Protein 1YM5 (pdb70)

Secondary structure (DSSP, 8-state):
-EEEEEEEEEET-SSTTSSEEEEEEE-TTS-GGGS-HHHHHHHHHHHTSS-EEEEE--SSTT-SEEEEEE-SS-EES--HHHHHHHHHHHHHHTT-S--SEEEEEETTEEEEEEEETTEEEEE-S--EEEE--HHHHHHHHHHHTS--SS--EEEESSSEEEEEE-S-HHHHHH----HHHHHHHHHHHT--EEEEEEE-TT-SSTTEEEEEEEEGGGTEEEESS-HHHHHHHHHHHHHHH--SS-EEEEEEE-GGGT--EEEEEEEEE-TTS-EEEEEEE-EEEEEEEEEEE-

B-factor: mean 37.16, std 8.77, range [18.8, 72.05]

Nearest PDB structures (foldseek):
  1ym5-assembly1_A-2  TM=1.003E+00  e=2.236E-64  Saccharomyces cerevisiae
  1qy9-assembly2_C  TM=8.725E-01  e=8.948E-26  Escherichia coli
  5iwe-assembly1_A-2  TM=8.781E-01  e=7.981E-26  Pseudomonas fluorescens
  9f96-assembly1_A  TM=8.341E-01  e=5.052E-26  Pseudomonas fluorescens
  1qya-assembly1_A  TM=8.584E-01  e=1.107E-24  Escherichia coli

CATH classification: 3.10.310.10 (+1 more: 3.10.310.10)

Foldseek 3Di:
DDKFWKFWKFWQDPDPPQHATEIETECAPPDPVPADPVQVLCVQLVVQGQKYKYWYDDPDPQAPTEIWIYHNHGTDQDDDRNVLRNVVVSCVVVVNPDDQWGWYQTSVGIWIWGADPQKIKTFQPAWDWAADDVVLQVLVCVQFVHHFPDGWTWIPRPFTETETEDAAQVCQVPTDGNLVSQLVSCVVVVGQGYKYKGHPVPDPDPQEIEIWTAGPVVPCRTDFHDQSSVSNVVSVCCVVVVDQAWDWHWYWGRVVVPHTGTKIWIFHQDPVSDTIIMIIRGMGTDDIDIDDGD

Solvent-accessible surface area: 14035 Å² total; per-residue (Å²): 141,101,74,10,45,22,20,39,0,5,0,1,10,117,144,64,147,66,1,13,33,0,0,0,0,18,4,25,168,41,61,38,138,136,13,48,83,130,38,0,38,54,16,0,85,195,29,114,32,53,20,0,0,0,0,0,111,40,81,52,198,134,35,59,0,43,3,32,2,0,22,32,181,51,39,51,70,28,20,17,14,1,0,0,0,0,0,50,0,17,15,64,27,61,190,48,135,118,27,95,72,12,43,0,23,14,142,82,31,59,10,86,1,72,21,98,162,24,46,1,20,4,106,10,78,100,16,75,58,78,86,26,54,84,128,56,25,50,64,0,23,151,2,4,60,54,161,16,59,84,85,2,0,13,0,42,15,65,43,55,9,0,0,0,1,0,103,39,16,122,38,0,71,82,5,109,10,77,59,76,61,0,26,124,15,0,142,142,33,120,13,25,0,0,0,0,0,0,23,85,143,182,35,101,112,164,54,8,16,16,0,8,0,0,2,4,44,68,123,53,120,20,30,22,2,4,8,36,0,0,8,0,0,0,37,0,0,18,58,36,93,130,45,168,164,71,16,65,0,23,0,17,2,1,32,92,77,177,77,91,0,88,0,41,0,17,0,83,45,48,106,114,136,55,48,9,15,61,2,6,2,40,6,29,30,46,87,99,33,124,25,134,16,142

Radius of gyration: 19.05 Å; Cα contacts (8 Å, |Δi|>4): 740; chains: 1; bounding box: 39×54×48 Å

Organism: Saccharomyces cerevisiae (strain ATCC 204508 / S288c) (NCBI:txid559292)

GO terms:
  GO:0000785 chromatin (C, IDA)
  GO:0030968 endoplasmic reticulum unfolded protein response (P, IMP)

Sequence (294 aa):
TLMVPFKQVDVFTEKPFMGNPVAVINFLEIDENEVSQEELQAIANWTNLSETTFLFKPSDKKYDYKLRIF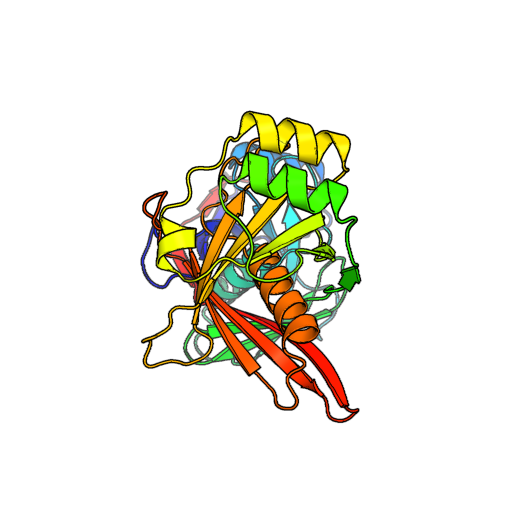TPRSELPFAGHPTIGSCKAFLEFTKNTTATSLVQECKIGAVPITINEGLISFKAPMADYESISSEMIADYEKAIGLKFIKPPALLHTGPEWIVALVEDAETCFNANPNFAMLAHQTKQNDHVGIILAGPKKEAAIKNSYEMRAFAPVINVYEDPVCGSGSVALARYLQEVYKFEKTTDITISEGGRLKRNGLMLASIKKEADNSTSYYIAGHATTVIDGKIKVH

InterPro domains:
  IPR003719 Phenazine biosynthesis PhzF-like [PF02567] (10-290)
  IPR003719 Phenazine biosynthesis PhzF-like [PIRSF016184] (3-293)
  IPR003719 Phenazine biosynthesis PhzF-like [PTHR13774] (7-294)
  IPR003719 Phenazine biosynthesis PhzF-like [TIGR00654] (4-294)

Structure (mmCIF, N/CA/C/O backbone):
data_1YM5
#
_entry.id   1YM5
#
_cell.length_a   81.188
_cell.length_b   81.188
_cell.length_c   98.146
_cell.angle_alpha   90.00
_cell.angle_beta   90.00
_cell.angle_gamma   90.00
#
_symmetry.space_group_name_H-M   'P 43 21 2'
#
loop_
_entity.id
_entity.type
_entity.pdbx_description
1 polymer 'Hypothetical 32.6 kDa protein in DAP2-SLT2 intergenic region'
2 water water
#
loop_
_atom_site.group_PDB
_atom_site.id
_atom_site.type_symbol
_atom_site.label_atom_id
_atom_site.label_alt_id
_atom_site.label_comp_id
_atom_site.label_asym_id
_atom_site.label_entity_id
_atom_site.label_seq_id
_atom_site.pdbx_PDB_ins_code
_atom_site.Cartn_x
_atom_site.Cartn_y
_atom_site.Cartn_z
_atom_site.occupancy
_atom_site.B_iso_or_equiv
_atom_site.auth_seq_id
_atom_site.auth_comp_id
_atom_site.auth_asym_id
_atom_site.auth_atom_id
_atom_site.pdbx_PDB_model_num
ATOM 1 N N . THR A 1 2 ? 14.281 -5.905 -5.485 1.00 50.19 2 THR A N 1
ATOM 2 C CA . THR A 1 2 ? 14.713 -4.714 -4.698 1.00 49.17 2 THR A CA 1
ATOM 3 C C . THR A 1 2 ? 14.333 -4.909 -3.227 1.00 48.01 2 THR A C 1
ATOM 4 O O . THR A 1 2 ? 13.132 -5.127 -2.937 1.00 48.58 2 THR A O 1
ATOM 8 N N . LEU A 1 3 ? 15.309 -4.858 -2.303 1.00 45.40 3 LEU A N 1
ATOM 9 C CA . LEU A 1 3 ? 14.925 -4.651 -0.887 1.00 43.70 3 LEU A CA 1
ATOM 10 C C . LEU A 1 3 ? 14.455 -3.197 -0.624 1.00 40.88 3 LEU A C 1
ATOM 11 O O . LEU A 1 3 ? 15.164 -2.239 -0.858 1.00 39.44 3 LEU A O 1
ATOM 16 N N . MET A 1 4 ? 13.241 -3.061 -0.133 1.00 37.93 4 MET A N 1
ATOM 17 C CA . MET A 1 4 ? 12.750 -1.798 0.286 1.00 37.16 4 MET A CA 1
ATOM 18 C C . MET A 1 4 ? 12.301 -1.857 1.721 1.00 35.27 4 MET A C 1
ATOM 19 O O . MET A 1 4 ? 11.628 -2.807 2.105 1.00 34.87 4 MET A O 1
ATOM 24 N N . VAL A 1 5 ? 12.655 -0.823 2.486 1.00 31.91 5 VAL A N 1
ATOM 25 C CA . VAL A 1 5 ? 12.244 -0.710 3.887 1.00 30.22 5 VAL A CA 1
ATOM 26 C C . VAL A 1 5 ? 11.400 0.580 4.080 1.00 27.85 5 VAL A C 1
ATOM 27 O O . VAL A 1 5 ? 11.478 1.519 3.280 1.00 26.55 5 VAL A O 1
ATOM 31 N N . PRO A 1 6 ? 10.584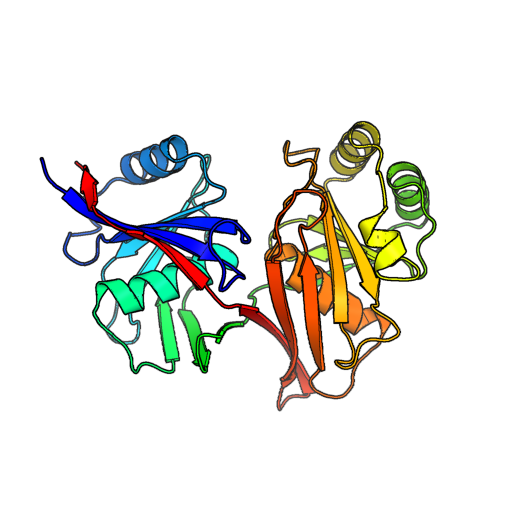 0.619 5.129 1.00 26.98 6 PRO A N 1
ATOM 32 C CA . PRO A 1 6 ? 9.770 1.823 5.260 1.00 26.48 6 PRO A CA 1
ATOM 33 C C . PRO A 1 6 ? 10.609 3.095 5.440 1.00 26.44 6 PRO A C 1
ATOM 34 O O . PRO A 1 6 ? 11.683 3.094 6.073 1.00 24.68 6 PRO A O 1
ATOM 38 N N . PHE A 1 7 ? 10.052 4.176 4.920 1.00 25.91 7 PHE A N 1
ATOM 39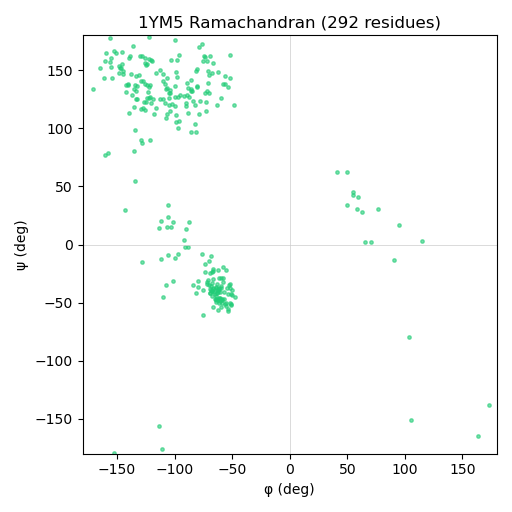 C CA . PHE A 1 7 ? 10.679 5.460 4.908 1.00 25.58 7 PHE A CA 1
ATOM 40 C C . PHE A 1 7 ? 9.639 6.565 5.162 1.00 23.89 7 PHE A C 1
ATOM 41 O O . PHE A 1 7 ? 8.524 6.547 4.652 1.00 24.16 7 PHE A O 1
ATOM 49 N N . LYS A 1 8 ? 10.013 7.515 5.994 1.00 24.17 8 LYS A N 1
ATOM 50 C CA . LYS A 1 8 ? 9.209 8.719 6.220 1.00 24.28 8 LYS A CA 1
ATOM 51 C C . LYS A 1 8 ? 10.092 9.935 6.192 1.00 24.79 8 LYS A C 1
ATOM 52 O O . LYS A 1 8 ? 11.178 9.899 6.752 1.00 23.50 8 LYS A O 1
ATOM 58 N N . GLN A 1 9 ? 9.614 10.997 5.531 1.00 23.95 9 GLN A N 1
ATOM 59 C CA . GLN A 1 9 ? 10.264 12.298 5.627 1.00 23.87 9 GLN A CA 1
ATOM 60 C C . GLN A 1 9 ? 9.358 13.195 6.472 1.00 22.91 9 GLN A C 1
ATOM 61 O O . GLN A 1 9 ? 8.250 13.530 6.067 1.00 22.74 9 GLN A O 1
ATOM 67 N N . VAL A 1 10 ? 9.821 13.475 7.691 1.00 23.17 10 VAL A N 1
ATOM 68 C CA . VAL A 1 10 ? 9.072 14.103 8.743 1.00 23.36 10 VAL A CA 1
ATOM 69 C C . VAL A 1 10 ? 9.500 15.546 8.871 1.00 24.79 10 VAL A C 1
ATOM 70 O O . VAL A 1 10 ? 10.708 15.842 8.944 1.00 25.32 10 VAL A O 1
ATOM 74 N N . ASP A 1 11 ? 8.503 16.439 8.890 1.00 24.71 11 ASP A N 1
ATOM 75 C CA . ASP A 1 11 ? 8.738 17.861 9.028 1.00 25.53 11 ASP A CA 1
ATOM 76 C C . ASP A 1 11 ? 8.721 18.198 10.516 1.00 25.80 11 ASP A C 1
ATOM 77 O O . ASP A 1 11 ? 7.710 17.959 11.212 1.00 25.19 11 ASP A O 1
ATOM 82 N N . VAL A 1 12 ? 9.831 18.718 11.039 1.00 24.78 12 VAL A N 1
ATOM 83 C CA . VAL A 1 12 ? 9.919 18.931 12.486 1.00 25.27 12 VAL A CA 1
ATOM 84 C C . VAL A 1 12 ? 9.612 20.379 12.855 1.00 25.62 12 VAL A C 1
ATOM 85 O O . VAL A 1 12 ? 10.001 21.287 12.111 1.00 26.45 12 VAL A O 1
ATOM 89 N N . PHE A 1 13 ? 8.944 20.569 14.006 1.00 26.02 13 PHE A N 1
ATOM 90 C CA . PHE A 1 13 ? 8.581 21.896 14.597 1.00 26.14 13 PHE A CA 1
ATOM 91 C C . PHE A 1 13 ? 7.393 22.536 13.869 1.00 27.18 13 PHE A C 1
ATOM 92 O O . PHE A 1 13 ? 7.260 23.745 13.761 1.00 26.84 13 PHE A O 1
ATOM 100 N N . THR A 1 14 ? 6.530 21.674 13.361 1.00 27.32 14 THR A N 1
ATOM 101 C CA . THR A 1 14 ? 5.338 22.069 12.636 1.00 28.24 14 THR A CA 1
ATOM 102 C C . THR A 1 14 ? 4.245 20.984 12.692 1.00 28.59 14 THR A C 1
ATOM 103 O O . THR A 1 14 ? 4.546 19.812 12.813 1.00 28.05 14 THR A O 1
ATOM 107 N N . GLU A 1 15 ? 2.997 21.410 12.580 1.00 29.49 15 GLU A N 1
ATOM 108 C CA . GLU A 1 15 ? 1.883 20.502 12.351 1.00 31.28 15 GLU A CA 1
ATOM 109 C C . GLU A 1 15 ? 1.434 20.628 10.930 1.00 31.36 15 GLU A C 1
ATOM 110 O O . GLU A 1 15 ? 0.643 19.837 10.492 1.00 33.22 15 GLU A O 1
ATOM 116 N N . LYS A 1 16 ? 1.963 21.620 10.218 1.00 32.50 16 LYS A N 1
ATOM 117 C CA . LYS A 1 16 ? 1.642 21.926 8.822 1.00 33.76 16 LYS A CA 1
ATOM 118 C C . LYS A 1 16 ? 2.788 21.575 7.884 1.00 32.46 16 LYS A C 1
ATOM 119 O O . LYS A 1 16 ? 3.897 22.080 8.040 1.00 33.30 16 LYS A O 1
ATOM 125 N N . PRO A 1 17 ? 2.527 20.711 6.902 1.00 31.51 17 PRO A N 1
ATOM 126 C CA . PRO A 1 17 ? 3.554 20.294 5.948 1.00 30.73 17 PRO A CA 1
ATOM 127 C C . PRO A 1 17 ? 4.333 21.407 5.226 1.00 29.96 17 PRO A C 1
ATOM 128 O O . PRO A 1 17 ? 3.761 22.441 4.867 1.00 29.68 17 PRO A O 1
ATOM 132 N N . PHE A 1 18 ? 5.627 21.172 5.000 1.00 27.79 18 PHE A N 1
ATOM 133 C CA . PHE A 1 18 ? 6.495 22.119 4.314 1.00 28.20 18 PHE A CA 1
ATOM 134 C C . PHE A 1 18 ? 6.822 23.402 5.130 1.00 27.81 18 PHE A C 1
ATOM 135 O O . PHE A 1 18 ? 7.575 24.256 4.666 1.00 26.74 18 PHE A O 1
ATOM 143 N N . MET A 1 19 ? 6.333 23.501 6.365 1.00 27.72 19 MET A N 1
ATOM 144 C CA . MET A 1 19 ? 6.626 24.680 7.203 1.00 29.31 19 MET A CA 1
ATOM 145 C C . MET A 1 19 ? 7.786 24.490 8.202 1.00 28.58 19 MET A C 1
ATOM 146 O O . MET A 1 19 ? 8.240 25.443 8.883 1.00 30.02 19 MET A O 1
ATOM 151 N N . GLY A 1 20 ? 8.265 23.274 8.317 1.00 28.43 20 GLY A N 1
ATOM 152 C CA . GLY A 1 20 ? 9.259 22.952 9.359 1.00 28.13 20 GLY A CA 1
ATOM 153 C C . GLY A 1 20 ? 10.563 22.607 8.712 1.00 27.36 20 GLY A C 1
ATOM 154 O O . GLY A 1 20 ? 10.835 22.963 7.569 1.00 28.08 20 GLY A O 1
ATOM 155 N N . ASN A 1 21 ? 11.360 21.849 9.427 1.00 28.00 21 ASN A N 1
ATOM 156 C CA . ASN A 1 21 ? 12.655 21.419 8.941 1.00 28.29 21 ASN A CA 1
ATOM 157 C C . ASN A 1 21 ? 12.567 19.897 8.824 1.00 27.18 21 ASN A C 1
ATOM 158 O O . ASN A 1 21 ? 12.351 19.247 9.806 1.00 27.38 21 ASN A O 1
ATOM 163 N N . PRO A 1 22 ? 12.702 19.353 7.610 1.00 27.13 22 PRO A N 1
ATOM 164 C CA . PRO A 1 22 ? 12.685 17.906 7.341 1.00 27.60 22 PRO A CA 1
ATOM 165 C C . PRO A 1 22 ? 13.853 17.076 7.880 1.00 27.58 22 PRO A C 1
ATOM 166 O O . PRO A 1 22 ? 15.004 17.521 7.917 1.00 26.49 22 PRO A O 1
ATOM 170 N N . VAL A 1 23 ? 13.516 15.842 8.231 1.00 27.15 23 VAL A N 1
ATOM 171 C CA . VAL A 1 23 ? 14.463 14.792 8.504 1.00 27.20 23 VAL A CA 1
ATOM 172 C C . VAL A 1 23 ? 13.947 13.547 7.745 1.00 27.31 23 VAL A C 1
ATOM 173 O O . VAL A 1 23 ? 12.739 13.265 7.760 1.00 26.73 23 VAL A O 1
ATOM 177 N N . ALA A 1 24 ? 14.842 12.889 7.006 1.00 25.53 24 ALA A N 1
ATOM 178 C CA . ALA A 1 24 ? 14.522 11.608 6.338 1.00 25.12 24 ALA A CA 1
ATOM 179 C C . ALA A 1 24 ? 14.776 10.552 7.353 1.00 25.02 24 ALA A C 1
ATOM 180 O O . ALA A 1 24 ? 15.871 10.559 7.973 1.00 23.73 24 ALA A O 1
ATOM 182 N N . VAL A 1 25 ? 13.830 9.618 7.530 1.00 24.44 25 VAL A N 1
ATOM 183 C CA . VAL A 1 25 ? 14.006 8.615 8.556 1.00 24.86 25 VAL A CA 1
ATOM 184 C C . VAL A 1 25 ? 13.824 7.221 7.934 1.00 25.41 25 VAL A C 1
ATOM 185 O O . VAL A 1 25 ? 12.750 6.921 7.419 1.00 23.66 25 VAL A O 1
ATOM 189 N N . ILE A 1 26 ? 14.884 6.418 7.965 1.00 25.99 26 ILE A N 1
ATOM 190 C CA . ILE A 1 26 ? 14.874 5.059 7.414 1.00 26.43 26 ILE A CA 1
ATOM 191 C C . ILE A 1 26 ? 14.612 3.978 8.503 1.00 26.90 26 ILE A C 1
ATOM 192 O O . ILE A 1 26 ? 15.245 3.958 9.578 1.00 26.49 26 ILE A O 1
ATOM 197 N N . ASN A 1 27 ? 13.617 3.134 8.240 1.00 27.00 27 ASN A N 1
ATOM 198 C CA . ASN A 1 27 ? 13.254 2.099 9.161 1.00 27.74 27 ASN A CA 1
ATOM 199 C C . ASN A 1 27 ? 14.123 0.836 8.942 1.00 28.24 27 ASN A C 1
ATOM 200 O O . ASN A 1 27 ? 13.787 0.035 8.089 1.00 26.68 27 ASN A O 1
ATOM 205 N N . PHE A 1 28 ? 15.194 0.663 9.722 1.00 28.96 28 PHE A N 1
ATOM 206 C CA . PHE A 1 28 ? 16.030 -0.570 9.701 1.00 30.62 28 PHE A CA 1
ATOM 207 C C . PHE A 1 28 ? 15.786 -1.463 10.937 1.00 32.08 28 PHE A C 1
ATOM 208 O O . PHE A 1 28 ? 16.661 -2.258 11.361 1.00 30.55 28 PHE A O 1
ATOM 216 N N . LEU A 1 29 ? 14.609 -1.311 11.529 1.00 32.61 29 LEU A N 1
ATOM 217 C CA . LEU A 1 29 ? 14.232 -2.056 12.729 1.00 35.15 29 LEU A CA 1
ATOM 218 C C . LEU A 1 29 ? 14.073 -3.543 12.523 1.00 37.38 29 LEU A C 1
ATOM 219 O O . LEU A 1 29 ? 14.084 -4.299 13.495 1.00 37.96 29 LEU A O 1
ATOM 224 N N . GLU A 1 30 ? 13.852 -3.971 11.289 1.00 39.79 30 GLU A N 1
ATOM 225 C CA . GLU A 1 30 ? 13.798 -5.408 11.031 1.00 42.48 30 GLU A CA 1
ATOM 226 C C . GLU A 1 30 ? 15.009 -5.977 10.295 1.00 43.54 30 GLU A C 1
ATOM 227 O O . GLU A 1 30 ? 14.920 -7.093 9.793 1.00 44.59 30 GLU A O 1
ATOM 233 N N . ILE A 1 31 ? 16.110 -5.231 10.222 1.00 44.80 31 ILE A N 1
ATOM 234 C CA . ILE A 1 31 ? 17.364 -5.762 9.683 1.00 46.36 31 ILE A CA 1
ATOM 235 C C . ILE A 1 31 ? 18.543 -5.593 10.690 1.00 47.29 31 ILE A C 1
ATOM 236 O O . ILE A 1 31 ? 18.535 -4.727 11.565 1.00 47.39 31 ILE A O 1
ATOM 241 N N . ASP A 1 32 ? 19.549 -6.455 10.560 1.00 48.95 32 ASP A N 1
ATOM 242 C CA . ASP A 1 32 ? 20.722 -6.480 11.461 1.00 48.78 32 ASP A CA 1
ATOM 243 C C . ASP A 1 32 ? 21.663 -5.291 11.200 1.00 48.97 32 ASP A C 1
ATOM 244 O O . ASP A 1 32 ? 22.282 -5.200 10.138 1.00 49.56 32 ASP A O 1
ATOM 249 N N . GLU A 1 33 ? 21.793 -4.409 12.183 1.00 48.47 33 GLU A N 1
ATOM 250 C CA . GLU A 1 33 ? 22.697 -3.279 12.084 1.00 48.88 33 GLU A CA 1
ATOM 251 C C . GLU A 1 33 ? 24.136 -3.693 11.711 1.00 50.27 33 GLU A C 1
ATOM 252 O O . GLU A 1 33 ? 24.839 -2.951 11.024 1.00 50.99 33 GLU A O 1
ATOM 258 N N . ASN A 1 34 ? 24.572 -4.864 12.194 1.00 51.33 34 ASN A N 1
ATOM 259 C CA . ASN A 1 34 ? 25.864 -5.487 11.831 1.00 51.59 34 ASN A CA 1
ATOM 260 C C . ASN A 1 34 ? 26.090 -5.565 10.341 1.00 51.77 34 ASN A C 1
ATOM 261 O O . ASN A 1 34 ? 27.199 -5.379 9.877 1.00 52.74 34 ASN A O 1
ATOM 266 N N . GLU A 1 35 ? 25.022 -5.867 9.621 1.00 51.63 35 GLU A N 1
ATOM 267 C CA . GLU A 1 35 ? 25.058 -6.110 8.196 1.00 52.03 35 GLU A CA 1
ATOM 268 C C . GLU A 1 35 ? 24.896 -4.821 7.368 1.00 51.55 35 GLU A C 1
ATOM 269 O O . GLU A 1 35 ? 24.537 -4.898 6.190 1.00 52.66 35 GLU A O 1
ATOM 275 N N . VAL A 1 36 ? 25.139 -3.644 7.961 1.00 50.50 36 VAL A N 1
ATOM 276 C CA . VAL A 1 36 ? 24.954 -2.370 7.247 1.00 49.21 36 VAL A CA 1
ATOM 277 C C . VAL A 1 36 ? 26.151 -1.505 7.555 1.00 48.30 36 VAL A C 1
ATOM 278 O O . VAL A 1 36 ? 26.382 -1.145 8.701 1.00 48.27 36 VAL A O 1
ATOM 282 N N . SER A 1 37 ? 26.900 -1.157 6.528 1.00 47.62 37 SER A N 1
ATOM 283 C CA . SER A 1 37 ? 28.150 -0.461 6.700 1.00 47.34 37 SER A CA 1
ATOM 284 C C . SER A 1 37 ? 27.915 1.020 6.920 1.00 46.73 37 SER A C 1
ATOM 285 O O . SER A 1 37 ? 26.936 1.588 6.433 1.00 45.86 37 SER A O 1
ATOM 288 N N . GLN A 1 38 ? 28.831 1.652 7.646 1.00 46.44 38 GLN A N 1
ATOM 289 C CA . GLN A 1 38 ? 28.774 3.090 7.866 1.00 46.51 38 GLN A CA 1
ATOM 290 C C . GLN A 1 38 ? 28.782 3.880 6.568 1.00 45.80 38 GLN A C 1
ATOM 291 O O . GLN A 1 38 ? 28.238 4.987 6.532 1.00 44.50 38 GLN A O 1
ATOM 297 N N . GLU A 1 39 ? 29.407 3.323 5.523 1.00 44.96 39 GLU A N 1
ATOM 298 C CA . GLU A 1 39 ? 29.564 4.031 4.227 1.00 44.79 39 GLU A CA 1
ATOM 299 C C . GLU A 1 39 ? 28.250 4.052 3.460 1.00 43.22 39 GLU A C 1
ATOM 300 O O . GLU A 1 39 ? 27.930 5.021 2.804 1.00 42.61 39 GLU A O 1
ATOM 306 N N . GLU A 1 40 ? 27.541 2.941 3.540 1.00 41.40 40 GLU A N 1
ATOM 307 C CA . GLU A 1 40 ? 26.167 2.780 3.062 1.00 41.28 40 GLU A CA 1
ATOM 308 C C . GLU A 1 40 ? 25.248 3.833 3.704 1.00 39.45 40 GLU A C 1
ATOM 309 O O . GLU A 1 40 ? 24.553 4.591 3.001 1.00 38.03 40 GLU A O 1
ATOM 315 N N . LEU A 1 41 ? 25.280 3.894 5.041 1.00 36.82 41 LEU A N 1
ATOM 316 C CA . LEU A 1 41 ? 24.502 4.870 5.784 1.00 36.57 41 LEU A CA 1
ATOM 317 C C . LEU A 1 41 ? 24.866 6.306 5.373 1.00 35.57 41 LEU A C 1
ATOM 318 O O . LEU A 1 41 ? 23.990 7.113 5.024 1.00 34.40 41 LEU A O 1
ATOM 323 N N . GLN A 1 42 ? 26.172 6.589 5.364 1.00 34.97 42 GLN A N 1
ATOM 324 C CA . GLN A 1 42 ? 26.705 7.874 4.914 1.00 35.04 42 GLN A CA 1
ATOM 325 C C . GLN A 1 42 ? 26.265 8.312 3.511 1.00 33.99 42 GLN A C 1
ATOM 326 O O . GLN A 1 42 ? 25.946 9.464 3.286 1.00 34.35 42 GLN A O 1
ATOM 332 N N . ALA A 1 43 ? 26.264 7.361 2.591 1.00 33.61 43 ALA A N 1
ATOM 333 C CA . ALA A 1 43 ? 25.911 7.574 1.207 1.00 32.93 43 ALA A CA 1
ATOM 334 C C . ALA A 1 43 ? 24.446 7.951 1.087 1.00 32.98 43 ALA A C 1
ATOM 335 O O . ALA A 1 43 ? 24.090 8.797 0.299 1.00 32.44 43 ALA A O 1
ATOM 337 N N . ILE A 1 44 ? 23.582 7.284 1.861 1.00 31.38 44 ILE A N 1
ATOM 338 C CA . ILE A 1 44 ? 22.163 7.601 1.857 1.00 29.93 44 ILE A CA 1
ATOM 339 C C . ILE A 1 44 ? 21.917 9.012 2.353 1.00 29.04 44 ILE A C 1
ATOM 340 O O . ILE A 1 44 ? 21.105 9.744 1.791 1.00 27.96 44 ILE A O 1
ATOM 345 N N . ALA A 1 45 ? 22.636 9.405 3.399 1.00 30.05 45 ALA A N 1
ATOM 346 C CA . ALA A 1 45 ? 22.493 10.737 3.992 1.00 29.90 45 ALA A CA 1
ATOM 347 C C . ALA A 1 45 ? 23.002 11.833 3.051 1.00 30.27 45 ALA A C 1
ATOM 348 O O . ALA A 1 45 ? 22.463 12.938 2.996 1.00 30.30 45 ALA A O 1
ATOM 350 N N . ASN A 1 46 ? 24.066 11.501 2.323 1.00 31.52 46 ASN A N 1
ATOM 351 C CA . ASN A 1 46 ? 24.644 12.412 1.362 1.00 30.67 46 ASN A CA 1
ATOM 352 C C . ASN A 1 46 ? 23.703 12.594 0.198 1.00 30.16 46 ASN A C 1
ATOM 353 O O . ASN A 1 46 ? 23.489 13.712 -0.247 1.00 28.94 46 ASN A O 1
ATOM 358 N N . TRP A 1 47 ? 23.094 11.489 -0.249 1.00 29.50 47 TRP A N 1
ATOM 359 C CA . TRP A 1 47 ? 22.129 11.531 -1.356 1.00 28.85 47 TRP A CA 1
ATOM 360 C C . TRP A 1 47 ? 20.816 12.265 -1.061 1.00 27.69 47 TRP A C 1
ATOM 361 O O . TRP A 1 47 ? 20.246 12.944 -1.932 1.00 25.92 47 TRP A O 1
ATOM 372 N N . THR A 1 48 ? 20.256 12.097 0.135 1.00 28.10 48 THR A N 1
ATOM 373 C CA . THR A 1 48 ? 19.030 12.876 0.461 1.00 28.90 48 THR A CA 1
ATOM 374 C C . THR A 1 48 ? 19.348 14.371 0.555 1.00 28.79 48 THR A C 1
ATOM 375 O O . THR A 1 48 ? 18.470 15.216 0.297 1.00 28.04 48 THR A O 1
ATOM 379 N N . ASN A 1 49 ? 20.597 14.682 0.948 1.00 30.61 49 ASN A N 1
ATOM 380 C CA . ASN A 1 49 ? 21.091 16.064 1.019 1.00 31.30 49 ASN A CA 1
ATOM 381 C C . ASN A 1 49 ? 20.322 16.936 2.026 1.00 31.77 49 ASN A C 1
ATOM 382 O O . ASN A 1 49 ? 20.162 18.151 1.822 1.00 33.58 49 ASN A O 1
ATOM 387 N N . LEU A 1 50 ? 19.766 16.309 3.057 1.00 31.38 50 LEU A N 1
ATOM 388 C CA . LEU A 1 50 ? 19.004 17.027 4.099 1.00 30.83 50 LEU A CA 1
ATOM 389 C C . LEU A 1 50 ? 19.983 17.284 5.250 1.00 30.63 50 LEU A C 1
ATOM 390 O O . LEU A 1 50 ? 21.016 16.606 5.357 1.00 31.91 50 LEU A O 1
ATOM 395 N N . SER A 1 51 ? 19.645 18.208 6.141 1.00 31.98 51 SER A N 1
ATOM 396 C CA . SER A 1 51 ? 20.511 18.502 7.294 1.00 32.29 51 SER A CA 1
ATOM 397 C C . SER A 1 51 ? 20.917 17.245 8.059 1.00 32.14 51 SER A C 1
ATOM 398 O O . SER A 1 51 ? 22.082 17.089 8.396 1.00 31.13 51 SER A O 1
ATOM 401 N N . GLU A 1 52 ? 19.949 16.347 8.273 1.00 31.88 52 GLU A N 1
ATOM 402 C CA . GLU A 1 52 ? 20.217 15.042 8.799 1.00 31.74 52 GLU A CA 1
ATOM 403 C C . GLU A 1 52 ? 19.278 14.007 8.220 1.00 30.24 52 GLU A C 1
ATOM 404 O O . GLU A 1 52 ? 18.161 14.299 7.804 1.00 28.52 52 GLU A O 1
ATOM 410 N N . THR A 1 53 ? 19.767 12.785 8.250 1.00 28.63 53 THR A N 1
ATOM 411 C CA . THR A 1 53 ? 19.069 11.617 7.783 1.00 27.69 53 THR A CA 1
ATOM 412 C C . THR A 1 53 ? 19.337 10.637 8.881 1.00 28.41 53 THR A C 1
ATOM 413 O O . THR A 1 53 ? 20.491 10.538 9.353 1.00 28.80 53 THR A O 1
ATOM 417 N N . THR A 1 54 ? 18.291 9.928 9.326 1.00 27.38 54 THR A N 1
ATOM 418 C CA . THR A 1 54 ? 18.458 9.031 10.459 1.00 26.93 54 THR A CA 1
ATOM 419 C C . THR A 1 54 ? 18.003 7.640 10.137 1.00 26.61 54 THR A C 1
ATOM 420 O O . THR A 1 54 ? 17.231 7.422 9.203 1.00 25.54 54 THR A O 1
ATOM 424 N N . PHE A 1 55 ? 18.497 6.703 10.950 1.00 27.30 55 PHE A N 1
ATOM 425 C CA . PHE A 1 55 ? 18.218 5.297 10.811 1.00 27.97 55 PHE A CA 1
ATOM 426 C C . PHE A 1 55 ? 17.853 4.692 12.130 1.00 28.30 55 PHE A C 1
ATOM 427 O O . PHE A 1 55 ? 18.606 4.790 13.150 1.00 28.73 55 PHE A O 1
ATOM 435 N N . LEU A 1 56 ? 16.691 4.072 12.118 1.00 29.86 56 LEU A N 1
ATOM 436 C CA . LEU A 1 56 ? 16.163 3.314 13.260 1.00 30.30 56 LEU A CA 1
ATOM 437 C C . LEU A 1 56 ? 16.630 1.840 13.260 1.00 30.97 56 LEU A C 1
ATOM 438 O O . LEU A 1 56 ? 16.447 1.090 12.278 1.00 30.36 56 LEU A O 1
ATOM 443 N N . PHE A 1 57 ? 17.209 1.425 14.382 1.00 31.07 57 PHE A N 1
ATOM 444 C CA . PHE A 1 57 ? 17.660 0.056 14.532 1.00 33.30 57 PHE A CA 1
ATOM 445 C C . PHE A 1 57 ? 17.149 -0.531 15.815 1.00 33.99 57 PHE A C 1
ATOM 446 O O . PHE A 1 57 ? 16.747 0.198 16.726 1.00 33.49 57 PHE A O 1
ATOM 454 N N . LYS A 1 58 ? 17.175 -1.856 15.899 1.00 35.61 58 LYS A N 1
ATOM 455 C CA . LYS A 1 58 ? 16.862 -2.510 17.184 1.00 37.18 58 LYS A CA 1
ATOM 456 C C . LYS A 1 58 ? 17.800 -1.989 18.283 1.00 36.98 58 LYS A C 1
ATOM 457 O O . LYS A 1 58 ? 18.981 -1.783 18.048 1.00 36.79 58 LYS A O 1
ATOM 463 N N . PRO A 1 59 ? 17.258 -1.737 19.475 1.00 37.97 59 PRO A N 1
ATOM 464 C CA . PRO A 1 59 ? 18.118 -1.269 20.542 1.00 39.21 59 PRO A CA 1
ATOM 465 C C . PRO A 1 59 ? 19.063 -2.377 21.092 1.00 40.36 59 PRO A C 1
ATOM 466 O O . PRO A 1 59 ? 18.796 -3.568 20.946 1.00 40.20 59 PRO A O 1
ATOM 470 N N . SER A 1 60 ? 20.158 -1.952 21.715 1.00 41.69 60 SER A N 1
ATOM 471 C CA . SER A 1 60 ? 21.134 -2.863 22.302 1.00 42.88 60 SER A CA 1
ATOM 472 C C . SER A 1 60 ? 20.639 -3.597 23.559 1.00 44.18 60 SER A C 1
ATOM 473 O O . SER A 1 60 ? 21.268 -4.575 23.959 1.00 44.42 60 SER A O 1
ATOM 476 N N . ASP A 1 61 ? 19.528 -3.139 24.153 1.00 45.80 61 ASP A N 1
ATOM 477 C CA . ASP A 1 61 ? 19.028 -3.578 25.465 1.00 46.75 61 ASP A CA 1
ATOM 478 C C . ASP A 1 61 ? 17.547 -3.174 25.559 1.00 48.09 61 ASP A C 1
ATOM 479 O O . ASP A 1 61 ? 17.166 -2.108 25.061 1.00 49.11 61 ASP A O 1
ATOM 484 N N . LYS A 1 62 ? 16.731 -4.026 26.191 1.00 49.18 62 LYS A N 1
ATOM 485 C CA . LYS A 1 62 ? 15.252 -3.847 26.377 1.00 49.90 62 LYS A CA 1
ATOM 486 C C . LYS A 1 62 ? 14.789 -2.536 27.047 1.00 49.64 62 LYS A C 1
ATOM 487 O O . LYS A 1 62 ? 13.606 -2.136 26.936 1.00 49.83 62 LYS A O 1
ATOM 493 N N . LYS A 1 63 ? 15.694 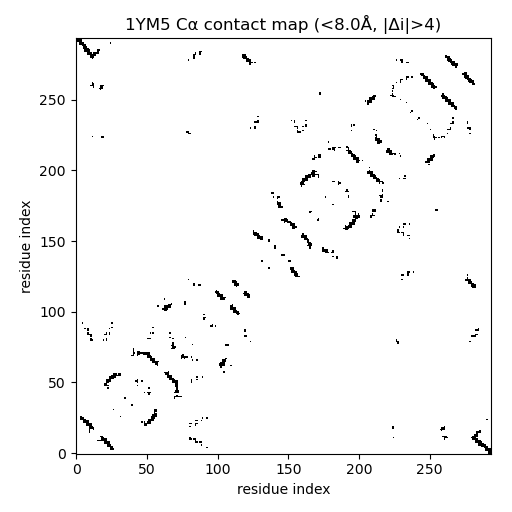-1.919 27.790 1.00 48.42 63 LYS A N 1
ATOM 494 C CA . LYS A 1 63 ? 15.405 -0.645 28.381 1.00 48.66 63 LYS A CA 1
ATOM 495 C C . LYS A 1 63 ? 15.267 0.540 27.384 1.00 47.34 63 LYS A C 1
ATOM 496 O O . LYS A 1 63 ? 14.917 1.648 27.799 1.00 46.31 63 LYS A O 1
ATOM 502 N N . TYR A 1 64 ? 15.625 0.328 26.115 1.00 45.73 64 TYR A N 1
ATOM 503 C CA . TYR A 1 64 ? 15.453 1.361 25.103 1.00 44.88 64 TYR A CA 1
ATOM 504 C C . TYR A 1 64 ? 14.402 0.882 24.149 1.00 41.36 64 TYR A C 1
ATOM 505 O O . TYR A 1 64 ? 14.267 -0.309 23.913 1.00 41.92 64 TYR A O 1
ATOM 514 N N . ASP A 1 65 ? 13.685 1.826 23.574 1.00 37.78 65 ASP A N 1
ATOM 515 C CA . ASP A 1 65 ? 12.677 1.518 22.582 1.00 34.65 65 ASP A CA 1
ATOM 516 C C . ASP A 1 65 ? 13.269 1.366 21.195 1.00 32.75 65 ASP A C 1
ATOM 517 O O . ASP A 1 65 ? 12.848 0.523 20.448 1.00 32.34 65 ASP A O 1
ATOM 522 N N . TYR A 1 66 ? 14.299 2.141 20.879 1.00 31.76 66 TYR A N 1
ATOM 523 C CA . TYR A 1 66 ? 14.960 2.030 19.619 1.00 30.86 66 TYR A CA 1
ATOM 524 C C . TYR A 1 66 ? 16.339 2.665 19.704 1.00 30.77 66 TYR A C 1
ATOM 525 O O . TYR A 1 66 ? 16.579 3.466 20.606 1.00 30.97 66 TYR A O 1
ATOM 534 N N . LYS A 1 67 ? 17.232 2.247 18.800 1.00 30.36 67 LYS A N 1
ATOM 535 C CA . LYS A 1 67 ? 18.520 2.904 18.535 1.00 30.07 67 LYS A CA 1
ATOM 536 C C . LYS A 1 67 ? 18.375 3.768 17.294 1.00 29.37 67 LYS A C 1
ATOM 537 O O . LYS A 1 67 ? 17.777 3.339 16.278 1.00 29.10 67 LYS A O 1
ATOM 543 N N . LEU A 1 68 ? 18.917 4.971 17.382 1.00 28.14 68 LEU A N 1
ATOM 544 C CA . LEU A 1 68 ? 18.912 5.946 16.306 1.00 28.96 68 LEU A CA 1
ATOM 545 C C . LEU A 1 68 ? 20.342 6.245 15.951 1.00 29.74 68 LEU A C 1
ATOM 546 O O . LEU A 1 68 ? 21.125 6.587 16.836 1.00 30.31 68 LEU A O 1
ATOM 551 N N . ARG A 1 69 ? 20.675 6.077 14.669 1.00 29.88 69 ARG A N 1
ATOM 552 C CA . ARG A 1 69 ? 21.877 6.613 14.106 1.00 30.75 69 ARG A CA 1
ATOM 553 C C . ARG A 1 69 ? 21.588 7.839 13.269 1.00 30.20 69 ARG A C 1
ATOM 554 O O . ARG A 1 69 ? 20.655 7.862 12.489 1.00 28.37 69 ARG A O 1
ATOM 562 N N . ILE A 1 70 ? 22.391 8.892 13.494 1.00 31.23 70 ILE A N 1
ATOM 563 C CA . ILE A 1 70 ? 22.120 10.236 12.981 1.00 30.19 70 ILE A CA 1
ATOM 564 C C . ILE A 1 70 ? 23.274 10.716 12.088 1.00 31.87 70 ILE A C 1
ATOM 565 O O . ILE A 1 70 ? 24.471 10.724 12.533 1.00 31.89 70 ILE A O 1
ATOM 570 N N . PHE A 1 71 ? 22.937 11.147 10.864 1.00 30.63 71 PHE A N 1
ATOM 571 C CA . PHE A 1 71 ? 23.918 11.514 9.859 1.00 30.35 71 PHE A CA 1
ATOM 572 C C . PHE A 1 71 ? 23.585 12.826 9.179 1.00 31.39 71 PHE A C 1
ATOM 573 O O . PHE A 1 71 ? 22.411 13.127 8.916 1.00 31.20 71 PHE A O 1
ATOM 581 N N . THR A 1 72 ? 24.636 13.588 8.836 1.00 32.04 72 THR A N 1
ATOM 582 C CA . THR A 1 72 ? 24.513 14.766 7.966 1.00 31.36 72 THR A CA 1
ATOM 583 C C . THR A 1 72 ? 24.954 14.275 6.626 1.00 31.67 72 THR A C 1
ATOM 584 O O . THR A 1 72 ? 25.358 13.148 6.512 1.00 28.79 72 THR A O 1
ATOM 588 N N . PRO A 1 73 ? 24.877 15.122 5.596 1.00 33.81 73 PRO A N 1
ATOM 589 C CA . PRO A 1 73 ? 25.472 14.669 4.344 1.00 36.51 73 PRO A CA 1
ATOM 590 C C . PRO A 1 73 ? 26.979 14.311 4.455 1.00 38.05 73 PRO A C 1
ATOM 591 O O . PRO A 1 73 ? 27.463 13.580 3.601 1.00 38.10 73 PRO A O 1
ATOM 595 N N . ARG A 1 74 ? 27.673 14.802 5.494 1.00 39.75 74 ARG A N 1
ATOM 596 C CA . ARG A 1 74 ? 29.149 14.705 5.616 1.00 41.70 74 ARG A CA 1
ATOM 597 C C . ARG A 1 74 ? 29.666 13.716 6.658 1.00 41.94 74 ARG A C 1
ATOM 598 O O . ARG A 1 74 ? 30.742 13.142 6.475 1.00 42.37 74 ARG A O 1
ATOM 606 N N . SER A 1 75 ? 28.949 13.574 7.777 1.00 41.10 75 SER A N 1
ATOM 607 C CA . SER A 1 75 ? 29.422 12.741 8.877 1.00 40.96 75 SER A CA 1
ATOM 608 C C . SER A 1 75 ? 28.264 12.171 9.712 1.00 39.83 75 SER A C 1
ATOM 609 O O . SER A 1 75 ? 27.110 12.627 9.574 1.00 38.84 75 SER A O 1
ATOM 612 N N . GLU A 1 76 ? 28.579 11.180 10.555 1.00 39.16 76 GLU A N 1
ATOM 613 C CA . GLU A 1 76 ? 27.686 10.790 11.657 1.00 39.44 76 GLU A CA 1
ATOM 614 C C . GLU A 1 76 ? 27.865 11.747 12.839 1.00 39.95 76 GLU A C 1
ATOM 615 O O . GLU A 1 76 ? 28.987 12.095 13.179 1.00 40.78 76 GLU A O 1
ATOM 621 N N . LEU A 1 77 ? 26.755 12.180 13.429 1.00 39.62 77 LEU A N 1
ATOM 622 C CA . LEU A 1 77 ? 26.730 12.951 14.665 1.00 39.31 77 LEU A CA 1
ATOM 623 C C . LEU A 1 77 ? 26.429 12.020 15.823 1.00 39.72 77 LEU A C 1
ATOM 624 O O . LEU A 1 77 ? 25.711 11.015 15.674 1.00 39.15 77 LEU A O 1
ATOM 629 N N . PRO A 1 78 ? 26.967 12.334 17.001 1.00 39.79 78 PRO A N 1
ATOM 630 C CA . PRO A 1 78 ? 26.532 11.526 18.146 1.00 39.22 78 PRO A CA 1
ATOM 631 C C . PRO A 1 78 ? 25.106 11.873 18.600 1.00 38.44 78 PRO A C 1
ATOM 632 O O . PRO A 1 78 ? 24.398 11.036 19.173 1.00 37.47 78 PRO A O 1
ATOM 636 N N . PHE A 1 79 ? 24.663 13.077 18.288 1.00 38.15 79 PHE A N 1
ATOM 637 C CA . PHE A 1 79 ? 23.327 13.489 18.651 1.00 38.79 79 PHE A CA 1
ATOM 638 C C . PHE A 1 79 ? 22.859 14.749 17.903 1.00 38.60 79 PHE A C 1
ATOM 639 O O . PHE A 1 79 ? 23.665 15.580 17.511 1.00 40.32 79 PHE A O 1
ATOM 647 N N . ALA A 1 80 ? 21.551 14.879 17.706 1.00 37.18 80 ALA A N 1
ATOM 648 C CA . ALA A 1 80 ? 20.938 16.181 17.379 1.00 36.49 80 ALA A CA 1
ATOM 649 C C . ALA A 1 80 ? 19.469 16.200 17.777 1.00 35.10 80 ALA A C 1
ATOM 650 O O . ALA A 1 80 ? 18.817 15.164 17.872 1.00 33.19 80 ALA A O 1
ATOM 652 N N . GLY A 1 81 ? 18.963 17.409 17.968 1.00 34.05 81 GLY A N 1
ATOM 653 C CA . GLY A 1 81 ? 17.650 17.627 18.474 1.00 33.49 81 GLY A CA 1
ATOM 654 C C . GLY A 1 81 ? 16.556 17.378 17.459 1.00 33.42 81 GLY A C 1
ATOM 655 O O . GLY A 1 81 ? 15.657 16.531 17.704 1.00 32.29 81 GLY A O 1
ATOM 656 N N . HIS A 1 82 ? 16.555 18.119 16.349 1.00 32.25 82 HIS A N 1
ATOM 657 C CA . HIS A 1 82 ? 15.400 17.993 15.464 1.00 32.73 82 HIS A CA 1
ATOM 658 C C . HIS A 1 82 ? 15.268 16.562 14.878 1.00 32.31 82 HIS A C 1
ATOM 659 O O . HIS A 1 82 ? 14.168 16.070 14.736 1.00 32.45 82 HIS A O 1
ATOM 666 N N . PRO A 1 83 ? 16.390 15.866 14.618 1.00 30.74 83 PRO A N 1
ATOM 667 C CA . PRO A 1 83 ? 16.338 14.484 14.127 1.00 29.80 83 PRO A CA 1
ATOM 668 C C . PRO A 1 83 ? 15.769 13.508 15.165 1.00 28.49 83 PRO A C 1
ATOM 669 O O . PRO A 1 83 ? 15.038 12.584 14.815 1.00 27.86 83 PRO A O 1
ATOM 673 N N . THR A 1 84 ? 16.119 13.720 16.423 1.00 27.68 84 THR A N 1
ATOM 674 C CA . THR A 1 84 ? 15.516 13.032 17.540 1.00 27.16 84 THR A CA 1
ATOM 675 C C . THR A 1 84 ? 13.989 13.191 17.552 1.00 26.54 84 THR A C 1
ATOM 676 O O . THR A 1 84 ? 13.233 12.203 17.587 1.00 25.86 84 THR A O 1
ATOM 680 N N . ILE A 1 85 ? 13.510 14.422 17.439 1.00 25.04 85 ILE A N 1
ATOM 681 C CA . ILE A 1 85 ? 12.063 14.623 17.462 1.00 25.43 85 ILE A CA 1
ATOM 682 C C . ILE A 1 85 ? 11.345 13.945 16.246 1.00 25.75 85 ILE A C 1
ATOM 683 O O . ILE A 1 85 ? 10.362 13.184 16.402 1.00 22.99 85 ILE A O 1
ATOM 688 N N . GLY A 1 86 ? 11.860 14.195 15.042 1.00 25.06 86 GLY A N 1
ATOM 689 C CA . GLY A 1 86 ? 11.257 13.642 13.846 1.00 24.80 86 GLY A CA 1
ATOM 690 C C . GLY A 1 86 ? 11.337 12.154 13.837 1.00 25.00 86 GLY A C 1
ATOM 691 O O . GLY A 1 86 ? 10.387 11.456 13.374 1.00 24.57 86 GLY A O 1
ATOM 692 N N . SER A 1 87 ? 12.446 11.627 14.356 1.00 25.21 87 SER A N 1
ATOM 693 C CA . SER A 1 87 ? 12.644 10.155 14.369 1.00 24.48 87 SER A CA 1
ATOM 694 C C . SER A 1 87 ? 11.720 9.467 15.388 1.00 24.61 87 SER A C 1
ATOM 695 O O . SER A 1 87 ? 11.199 8.361 15.152 1.00 21.91 87 SER A O 1
ATOM 698 N N . CYS A 1 88 ? 11.465 10.160 16.476 1.00 25.07 88 CYS A N 1
ATOM 699 C CA . CYS A 1 88 ? 10.517 9.682 17.428 1.00 25.49 88 CYS A CA 1
ATOM 700 C C . CYS A 1 88 ? 9.114 9.552 16.803 1.00 25.35 88 CYS A C 1
ATOM 701 O O . CYS A 1 88 ? 8.481 8.504 16.927 1.00 24.45 88 CYS A O 1
ATOM 704 N N . LYS A 1 89 ? 8.658 10.624 16.136 1.00 25.12 89 LYS A N 1
ATOM 705 C CA . LYS A 1 89 ? 7.377 10.643 15.449 1.00 24.54 89 LYS A CA 1
ATOM 706 C C . LYS A 1 89 ? 7.302 9.527 14.424 1.00 24.64 89 LYS A C 1
ATOM 707 O O . LYS A 1 89 ? 6.344 8.756 14.356 1.00 23.95 89 LYS A O 1
ATOM 713 N N . ALA A 1 90 ? 8.351 9.403 13.638 1.00 24.87 90 ALA A N 1
ATOM 714 C CA . ALA A 1 90 ? 8.410 8.340 12.645 1.00 24.56 90 ALA A CA 1
ATOM 715 C C . ALA A 1 90 ? 8.343 6.959 13.282 1.00 25.10 90 ALA A C 1
ATOM 716 O O . ALA A 1 90 ? 7.610 6.107 12.780 1.00 24.67 90 ALA A O 1
ATOM 718 N N . PHE A 1 91 ? 9.116 6.715 14.336 1.00 24.88 91 PHE A N 1
ATOM 719 C CA . PHE A 1 91 ? 9.049 5.437 15.083 1.00 25.18 91 PHE A CA 1
ATOM 720 C C . PHE A 1 91 ? 7.633 5.025 15.523 1.00 25.46 91 PHE A C 1
ATOM 721 O O . PHE A 1 91 ? 7.206 3.874 15.311 1.00 25.70 91 PHE A O 1
ATOM 729 N N . LEU A 1 92 ? 6.953 5.940 16.178 1.00 23.99 92 LEU A N 1
ATOM 730 C CA . LEU A 1 92 ? 5.577 5.758 16.596 1.00 25.18 92 LEU A CA 1
ATOM 731 C C . LEU A 1 92 ? 4.737 5.311 15.447 1.00 26.05 92 LEU A C 1
ATOM 732 O O . LEU A 1 92 ? 4.078 4.306 15.557 1.00 26.84 92 LEU A O 1
ATOM 737 N N . GLU A 1 93 ? 4.817 6.024 14.331 1.00 26.65 93 GLU A N 1
ATOM 738 C CA . GLU A 1 93 ? 4.082 5.650 13.147 1.00 26.37 93 GLU A CA 1
ATOM 739 C C . GLU A 1 93 ? 4.516 4.307 12.565 1.00 26.75 93 GLU A C 1
ATOM 740 O O . GLU A 1 93 ? 3.674 3.455 12.260 1.00 25.39 93 GLU A O 1
ATOM 746 N N . PHE A 1 94 ? 5.832 4.101 12.409 1.00 26.54 94 PHE A N 1
ATOM 747 C CA . PHE A 1 94 ? 6.327 2.845 11.894 1.00 26.20 94 PHE A CA 1
ATOM 748 C C . PHE A 1 94 ? 5.803 1.656 12.716 1.00 27.48 94 PHE A C 1
ATOM 749 O O . PHE A 1 94 ? 5.467 0.655 12.137 1.00 26.49 94 PHE A O 1
ATOM 757 N N . THR A 1 95 ? 5.679 1.797 14.040 1.00 27.68 95 THR A N 1
ATOM 758 C CA . THR A 1 95 ? 5.298 0.676 14.921 1.00 28.49 95 THR A CA 1
ATOM 759 C C . THR A 1 95 ? 3.831 0.750 15.369 1.00 29.15 95 THR A C 1
ATOM 760 O O . THR A 1 95 ? 3.423 0.070 16.321 1.00 27.28 95 THR A O 1
ATOM 764 N N . LYS A 1 96 ? 3.051 1.591 14.671 1.00 29.73 96 LYS A N 1
ATOM 765 C CA . LYS A 1 96 ? 1.609 1.707 14.861 1.00 30.59 96 LYS A CA 1
ATOM 766 C C . LYS A 1 96 ? 1.255 2.010 16.320 1.00 29.27 96 LYS A C 1
ATOM 767 O O . LYS A 1 96 ? 0.305 1.494 16.867 1.00 28.92 96 LYS A O 1
ATOM 773 N N . ASN A 1 97 ? 2.025 2.911 16.927 1.00 28.55 97 ASN A N 1
ATOM 774 C CA . ASN A 1 97 ? 1.888 3.197 18.326 1.00 29.23 97 ASN A CA 1
ATOM 775 C C . ASN A 1 97 ? 1.207 4.571 18.408 1.00 29.59 97 ASN A C 1
ATOM 776 O O . ASN A 1 97 ? 1.811 5.569 18.047 1.00 28.20 97 ASN A O 1
ATOM 781 N N . THR A 1 98 ? -0.037 4.592 18.897 1.00 30.07 98 THR A N 1
ATOM 782 C CA . THR A 1 98 ? -0.815 5.808 19.067 1.00 31.08 98 THR A CA 1
ATOM 783 C C . THR A 1 98 ? -1.063 6.090 20.521 1.00 31.93 98 THR A C 1
ATOM 784 O O . THR A 1 98 ? -1.877 6.941 20.815 1.00 30.88 98 THR A O 1
ATOM 788 N N . THR A 1 99 ? -0.343 5.422 21.438 1.00 31.53 99 THR A N 1
ATOM 789 C CA . THR A 1 99 ? -0.565 5.619 22.882 1.00 32.62 99 THR A CA 1
ATOM 790 C C . THR A 1 99 ? 0.677 5.947 23.762 1.00 32.89 99 THR A C 1
ATOM 791 O O . THR A 1 99 ? 0.512 6.354 24.913 1.00 33.85 99 THR A O 1
ATOM 795 N N . ALA A 1 100 ? 1.902 5.738 23.272 1.00 31.45 100 ALA A N 1
ATOM 796 C CA . ALA A 1 100 ? 3.070 6.004 24.106 1.00 31.58 100 ALA A CA 1
ATOM 797 C C . ALA A 1 100 ? 3.080 7.451 24.571 1.00 31.62 100 ALA A C 1
ATOM 798 O O . ALA A 1 100 ? 2.779 8.362 23.798 1.00 31.66 100 ALA A O 1
ATOM 800 N N . THR A 1 101 ? 3.429 7.648 25.837 1.00 31.53 101 THR A N 1
ATOM 801 C CA . THR A 1 101 ? 3.703 8.957 26.384 1.00 31.42 101 THR A CA 1
ATOM 802 C C . THR A 1 101 ? 5.139 9.167 26.742 1.00 31.41 101 THR A C 1
ATOM 803 O O . THR A 1 101 ? 5.549 10.287 27.020 1.00 30.77 101 THR A O 1
ATOM 807 N N . SER A 1 102 ? 5.921 8.103 26.759 1.00 31.94 102 SER A N 1
ATOM 808 C CA . SER A 1 102 ? 7.380 8.296 26.918 1.00 31.84 102 SER A CA 1
ATOM 809 C C . SER A 1 102 ? 8.088 7.180 26.159 1.00 31.77 102 SER A C 1
ATOM 810 O O . SER A 1 102 ? 7.509 6.129 25.956 1.00 31.38 102 SER A O 1
ATOM 813 N N . LEU A 1 103 ? 9.307 7.461 25.721 1.00 30.93 103 LEU A N 1
ATOM 814 C CA . LEU A 1 103 ? 10.166 6.487 25.090 1.00 31.03 103 LEU A CA 1
ATOM 815 C C . LEU A 1 103 ? 11.597 6.817 25.505 1.00 30.12 103 LEU A C 1
ATOM 816 O O . LEU A 1 103 ? 11.834 7.854 26.037 1.00 30.32 103 LEU A O 1
ATOM 821 N N . VAL A 1 104 ? 12.520 5.894 25.277 1.00 30.22 104 VAL A N 1
ATOM 822 C CA . VAL A 1 104 ? 13.922 6.111 25.549 1.00 30.35 104 VAL A CA 1
ATOM 823 C C . VAL A 1 104 ? 14.635 5.723 24.271 1.00 30.04 104 VAL A C 1
ATOM 824 O O . VAL A 1 104 ? 14.512 4.569 23.818 1.00 29.24 104 VAL A O 1
ATOM 828 N N . GLN A 1 105 ? 15.295 6.719 23.668 1.00 30.52 105 GLN A N 1
ATOM 829 C CA . GLN A 1 105 ? 16.183 6.506 22.506 1.00 30.94 105 GLN A CA 1
ATOM 830 C C . GLN A 1 105 ? 17.609 6.180 22.894 1.00 31.15 105 GLN A C 1
ATOM 831 O O . GLN A 1 105 ? 18.215 6.837 23.728 1.00 30.87 105 GLN A O 1
ATOM 837 N N . GLU A 1 106 ? 18.150 5.183 22.232 1.00 32.68 106 GLU A N 1
ATOM 838 C CA . GLU A 1 106 ? 19.541 4.821 22.327 1.00 34.16 106 GLU A CA 1
ATOM 839 C C . GLU A 1 106 ? 20.301 5.475 21.199 1.00 35.15 106 GLU A C 1
ATOM 840 O O . GLU A 1 106 ? 19.938 5.339 20.036 1.00 34.34 106 GLU A O 1
ATOM 846 N N . CYS A 1 107 ? 21.382 6.162 21.544 1.00 36.58 107 CYS A N 1
ATOM 847 C CA . CYS A 1 107 ? 22.262 6.722 20.552 1.00 37.74 107 CYS A CA 1
ATOM 848 C C . CYS A 1 107 ? 23.706 6.856 21.118 1.00 39.51 107 CYS A C 1
ATOM 849 O O . CYS A 1 107 ? 23.956 6.477 22.275 1.00 39.66 107 CYS A O 1
ATOM 852 N N . LYS A 1 108 ? 24.627 7.386 20.303 1.00 40.87 108 LYS A N 1
ATOM 853 C CA . LYS A 1 108 ? 26.027 7.594 20.705 1.00 42.04 108 LYS A CA 1
ATOM 854 C C . LYS A 1 108 ? 26.169 8.370 22.037 1.00 42.61 108 LYS A C 1
ATOM 855 O O . LYS A 1 108 ? 27.089 8.136 22.809 1.00 42.37 108 LYS A O 1
ATOM 861 N N . ILE A 1 109 ? 25.257 9.296 22.286 1.00 43.23 109 ILE A N 1
ATOM 862 C CA . ILE A 1 109 ? 25.300 10.135 23.491 1.00 43.62 109 ILE A CA 1
ATOM 863 C C . ILE A 1 109 ? 24.817 9.314 24.717 1.00 43.85 109 ILE A C 1
ATOM 864 O O . ILE A 1 109 ? 24.952 9.757 25.853 1.00 45.23 109 ILE A O 1
ATOM 869 N N . GLY A 1 110 ? 24.295 8.110 24.489 1.00 43.06 110 GLY A N 1
ATOM 870 C CA . GLY A 1 110 ? 23.725 7.293 25.552 1.00 42.13 110 GLY A CA 1
ATOM 871 C C . GLY A 1 110 ? 22.218 7.301 25.456 1.00 41.71 110 GLY A C 1
ATOM 872 O O . GLY A 1 110 ? 21.700 7.430 24.361 1.00 43.11 110 GLY A O 1
ATOM 873 N N . ALA A 1 111 ? 21.539 7.144 26.600 1.00 40.30 111 ALA A N 1
ATOM 874 C CA . ALA A 1 111 ? 20.084 7.221 26.748 1.00 39.44 111 ALA A CA 1
ATOM 875 C C . ALA A 1 111 ? 19.477 8.628 26.623 1.00 38.77 111 ALA A C 1
ATOM 876 O O . ALA A 1 111 ? 19.945 9.597 27.250 1.00 38.25 111 ALA A O 1
ATOM 878 N N . VAL A 1 112 ? 18.418 8.746 25.824 1.00 37.04 112 VAL A N 1
ATOM 879 C CA . VAL A 1 112 ? 17.718 9.995 25.677 1.00 36.17 112 VAL A CA 1
ATOM 880 C C . VAL A 1 112 ? 16.219 9.775 25.886 1.00 36.46 112 VAL A C 1
ATOM 881 O O . VAL A 1 112 ? 15.504 9.445 24.941 1.00 36.51 112 VAL A O 1
ATOM 885 N N . PRO A 1 113 ? 15.742 9.887 27.133 1.00 35.88 113 PRO A N 1
ATOM 886 C CA . PRO A 1 113 ? 14.315 9.940 27.367 1.00 34.25 113 PRO A CA 1
ATOM 887 C C . PRO A 1 113 ? 13.523 11.007 26.592 1.00 33.71 113 PRO A C 1
ATOM 888 O O . PRO A 1 113 ? 13.912 12.172 26.512 1.00 32.66 113 PRO A O 1
ATOM 892 N N . ILE A 1 114 ? 12.387 10.577 26.057 1.00 32.50 114 ILE A N 1
ATOM 893 C CA . ILE A 1 114 ? 11.517 11.439 25.281 1.00 31.34 114 ILE A CA 1
ATOM 894 C C . ILE A 1 114 ? 10.120 11.323 25.891 1.00 31.45 114 ILE A C 1
ATOM 895 O O . ILE A 1 114 ? 9.688 10.229 26.296 1.00 30.26 114 ILE A O 1
ATOM 900 N N . THR A 1 115 ? 9.414 12.452 25.963 1.00 31.07 115 THR A N 1
ATOM 901 C CA . THR A 1 115 ? 8.014 12.461 26.296 1.00 31.45 115 THR A CA 1
ATOM 902 C C . THR A 1 115 ? 7.220 12.983 25.123 1.00 30.78 115 THR A C 1
ATOM 903 O O . THR A 1 115 ? 7.664 13.820 24.309 1.00 30.32 115 THR A O 1
ATOM 907 N N . ILE A 1 116 ? 6.028 12.437 25.033 1.00 31.03 116 ILE A N 1
ATOM 908 C CA . ILE A 1 116 ? 5.034 12.809 24.023 1.00 31.38 116 ILE A CA 1
ATOM 909 C C . ILE A 1 116 ? 3.757 13.204 24.748 1.00 31.19 116 ILE A C 1
ATOM 910 O O . ILE A 1 116 ? 3.125 12.365 25.445 1.00 30.76 116 ILE A O 1
ATOM 915 N N . ASN A 1 117 ? 3.328 14.437 24.480 1.00 30.52 117 ASN A N 1
ATOM 916 C CA . ASN A 1 117 ? 2.144 15.024 25.107 1.00 30.15 117 ASN A CA 1
ATOM 917 C C . ASN A 1 117 ? 1.307 15.690 24.047 1.00 30.38 117 ASN A C 1
ATOM 918 O O . ASN A 1 117 ? 1.632 16.768 23.593 1.00 29.28 117 ASN A O 1
ATOM 923 N N . GLU A 1 118 ? 0.266 14.991 23.585 1.00 31.45 118 GLU A N 1
ATOM 924 C CA . GLU A 1 118 ? -0.653 15.527 22.575 1.00 32.16 118 GLU A CA 1
ATOM 925 C C . GLU A 1 118 ? 0.143 15.962 21.350 1.00 31.59 118 GLU A C 1
ATOM 926 O O . GLU A 1 118 ? -0.073 17.050 20.812 1.00 31.55 118 GLU A O 1
ATOM 932 N N . GLY A 1 119 ? 1.070 15.129 20.925 1.00 30.70 119 GLY A N 1
ATOM 933 C CA . GLY A 1 119 ? 1.839 15.470 19.748 1.00 30.93 119 GLY A CA 1
ATOM 934 C C . GLY A 1 119 ? 3.106 16.243 20.036 1.00 29.95 119 GLY A C 1
ATOM 935 O O . GLY A 1 119 ? 3.970 16.271 19.181 1.00 31.34 119 GLY A O 1
ATOM 936 N N . LEU A 1 120 ? 3.267 16.771 21.249 1.00 29.32 120 LEU A N 1
ATOM 937 C CA . LEU A 1 120 ? 4.433 17.571 21.626 1.00 28.80 120 LEU A CA 1
ATOM 938 C C . LEU A 1 120 ? 5.489 16.638 22.135 1.00 29.19 120 LEU A C 1
ATOM 939 O O . LEU A 1 120 ? 5.320 15.986 23.184 1.00 28.07 120 LEU A O 1
ATOM 944 N N . ILE A 1 121 ? 6.573 16.574 21.363 1.00 29.14 121 ILE A N 1
ATOM 945 C CA . ILE A 1 121 ? 7.645 15.630 21.584 1.00 30.14 121 ILE A CA 1
ATOM 946 C C . ILE A 1 121 ? 8.831 16.369 22.194 1.00 30.21 121 ILE A C 1
ATOM 947 O O . ILE A 1 121 ? 9.235 17.404 21.677 1.00 29.38 121 ILE A O 1
ATOM 952 N N . SER A 1 122 ? 9.374 15.831 23.287 1.00 30.95 122 SER A N 1
ATOM 953 C CA . SER A 1 122 ? 10.274 16.593 24.149 1.00 31.54 122 SER A CA 1
ATOM 954 C C . SER A 1 122 ? 11.425 15.748 24.656 1.00 32.87 122 SER A C 1
ATOM 955 O O . SER A 1 122 ? 11.220 14.598 25.077 1.00 33.88 122 SER A O 1
ATOM 958 N N . PHE A 1 123 ? 12.633 16.323 24.646 1.00 33.48 123 PHE A N 1
ATOM 959 C CA . PHE A 1 123 ? 13.819 15.686 25.254 1.00 35.19 123 PHE A CA 1
ATOM 960 C C . PHE A 1 123 ? 14.654 16.712 26.000 1.00 35.04 123 PHE A C 1
ATOM 961 O O . PHE A 1 123 ? 14.559 17.894 25.745 1.00 34.47 123 PHE A O 1
ATOM 969 N N . LYS A 1 124 ? 15.528 16.258 26.880 1.00 37.75 124 LYS A N 1
ATOM 970 C CA . LYS A 1 124 ? 16.484 17.195 27.522 1.00 38.55 124 LYS A CA 1
ATOM 971 C C . LYS A 1 124 ? 17.680 17.399 26.634 1.00 39.06 124 LYS A C 1
ATOM 972 O O . LYS A 1 124 ? 18.369 16.427 26.303 1.00 37.87 124 LYS A O 1
ATOM 978 N N . ALA A 1 125 ? 17.955 18.659 26.288 1.00 39.56 125 ALA A N 1
ATOM 979 C CA . ALA A 1 125 ? 19.163 19.004 25.567 1.00 40.53 125 ALA A CA 1
ATOM 980 C C . ALA A 1 125 ? 20.425 18.608 26.371 1.00 41.83 125 ALA A C 1
ATOM 981 O O . ALA A 1 125 ? 20.583 18.996 27.537 1.00 42.09 125 ALA A O 1
ATOM 983 N N . PRO A 1 126 ? 21.342 17.837 25.758 1.00 43.56 126 PRO A N 1
ATOM 984 C CA . PRO A 1 126 ? 22.534 17.401 26.500 1.00 44.62 126 PRO A CA 1
ATOM 985 C C . PRO A 1 126 ? 23.509 18.515 26.819 1.00 46.54 126 PRO A C 1
ATOM 986 O O . PRO A 1 126 ? 24.292 18.382 27.775 1.00 46.69 126 PRO A O 1
ATOM 990 N N . MET A 1 127 ? 23.495 19.593 26.035 1.00 48.06 127 MET A N 1
ATOM 991 C CA . MET A 1 127 ? 24.510 20.657 26.239 1.00 49.24 127 MET A CA 1
ATOM 992 C C . MET A 1 127 ? 23.980 22.056 26.044 1.00 48.19 127 MET A C 1
ATOM 993 O O . MET A 1 127 ? 23.342 22.371 25.026 1.00 47.53 127 MET A O 1
ATOM 998 N N . ALA A 1 128 ? 24.295 22.891 27.020 1.00 47.04 128 ALA A N 1
ATOM 999 C CA . ALA A 1 128 ? 23.885 24.263 26.999 1.00 47.16 128 ALA A CA 1
ATOM 1000 C C . ALA A 1 128 ? 24.780 25.043 27.956 1.00 46.77 128 ALA A C 1
ATOM 1001 O O . ALA A 1 128 ? 24.375 25.391 29.059 1.00 46.87 128 ALA A O 1
ATOM 1003 N N . ASP A 1 129 ? 25.997 25.316 27.496 1.00 46.73 129 ASP A N 1
ATOM 1004 C CA . ASP A 1 129 ? 26.957 26.181 28.204 1.00 47.43 129 ASP A CA 1
ATOM 1005 C C . ASP A 1 129 ? 26.972 27.634 27.683 1.00 47.44 129 ASP A C 1
ATOM 1006 O O . ASP A 1 129 ? 26.500 27.935 26.576 1.00 48.12 129 ASP A O 1
ATOM 1011 N N . TYR A 1 130 ? 27.456 28.535 28.521 1.00 46.28 130 TYR A N 1
ATOM 1012 C CA . TYR A 1 130 ? 27.470 29.961 28.208 1.00 46.61 130 TYR A CA 1
ATOM 1013 C C . TYR A 1 130 ? 28.866 30.445 28.432 1.00 47.23 130 TYR A C 1
ATOM 1014 O O . TYR A 1 130 ? 29.708 29.776 29.069 1.00 47.40 130 TYR A O 1
ATOM 1023 N N . GLU A 1 131 ? 29.130 31.596 27.844 1.00 47.31 131 GLU A N 1
ATOM 1024 C CA . GLU A 1 131 ? 30.461 32.151 27.847 1.00 46.72 131 GLU A CA 1
ATOM 1025 C C . GLU A 1 131 ? 30.330 33.558 27.287 1.00 46.17 131 GLU A C 1
ATOM 1026 O O . GLU A 1 131 ? 29.634 33.770 26.285 1.00 44.15 131 GLU A O 1
ATOM 1032 N N . SER A 1 132 ? 30.971 34.507 27.965 1.00 45.30 132 SER A N 1
ATOM 1033 C CA . SER A 1 132 ? 30.938 35.887 27.555 1.00 45.12 132 SER A CA 1
ATOM 1034 C C . SER A 1 132 ? 31.857 36.047 26.356 1.00 43.54 132 SER A C 1
ATOM 1035 O O . SER A 1 132 ? 32.761 35.233 26.090 1.00 42.09 132 SER A O 1
ATOM 1038 N N . ILE A 1 133 ? 31.571 37.099 25.613 1.00 42.90 133 ILE A N 1
ATOM 1039 C CA . ILE A 1 133 ? 32.347 37.426 24.417 1.00 43.42 133 ILE A CA 1
ATOM 1040 C C . ILE A 1 133 ? 32.962 38.826 24.589 1.00 42.50 133 ILE A C 1
ATOM 1041 O O . ILE A 1 133 ? 32.471 39.589 25.396 1.00 41.76 133 ILE A O 1
ATOM 1046 N N . SER A 1 134 ? 34.030 39.146 23.855 1.00 42.76 134 SER A N 1
ATOM 1047 C CA . SER A 1 134 ? 34.664 40.484 23.954 1.00 42.16 134 SER A CA 1
ATOM 1048 C C . SER A 1 134 ? 33.793 41.569 23.342 1.00 42.09 134 SER A C 1
ATOM 1049 O O . SER A 1 134 ? 32.994 41.292 22.425 1.00 42.88 134 SER A O 1
ATOM 1052 N N . SER A 1 135 ? 33.882 42.790 23.869 1.00 40.73 135 SER A N 1
ATOM 1053 C CA . SER A 1 135 ? 33.028 43.879 23.414 1.00 40.60 135 SER A CA 1
ATOM 1054 C C . SER A 1 135 ? 33.372 44.259 21.960 1.00 40.19 135 SER A C 1
ATOM 1055 O O . SER A 1 135 ? 32.533 44.848 21.226 1.00 38.76 135 SER A O 1
ATOM 1058 N N . GLU A 1 136 ? 34.603 43.905 21.582 1.00 39.52 136 GLU A N 1
ATOM 1059 C CA . GLU A 1 136 ? 35.099 44.059 20.220 1.00 40.41 136 GLU A CA 1
ATOM 1060 C C . GLU A 1 136 ? 34.368 43.132 19.230 1.00 39.61 136 GLU A C 1
ATOM 1061 O O . GLU A 1 136 ? 33.820 43.596 18.239 1.00 38.22 136 GLU A O 1
ATOM 1067 N N . MET A 1 137 ? 34.349 41.834 19.539 1.00 40.29 137 MET A N 1
ATOM 1068 C CA . MET A 1 137 ? 33.486 40.873 18.825 1.00 40.77 137 MET A CA 1
ATOM 1069 C C . MET A 1 137 ? 32.065 41.388 18.696 1.00 40.05 137 MET A C 1
ATOM 1070 O O . MET A 1 137 ? 31.473 41.333 17.613 1.00 40.95 137 MET A O 1
ATOM 1075 N N . ILE A 1 138 ? 31.530 41.928 19.790 1.00 39.88 138 ILE A N 1
ATOM 1076 C CA . ILE A 1 138 ? 30.134 42.343 19.865 1.00 39.41 138 ILE A CA 1
ATOM 1077 C C . ILE A 1 138 ? 29.879 43.422 18.849 1.00 39.02 138 ILE A C 1
ATOM 1078 O O . ILE A 1 138 ? 28.876 43.376 18.133 1.00 37.52 138 ILE A O 1
ATOM 1083 N N . ALA A 1 139 ? 30.790 44.402 18.791 1.00 39.12 139 ALA A N 1
ATOM 1084 C CA . ALA A 1 139 ? 30.586 45.622 17.984 1.00 38.96 139 ALA A CA 1
ATOM 1085 C C . ALA A 1 139 ? 30.648 45.282 16.505 1.00 38.41 139 ALA A C 1
ATOM 1086 O O . ALA A 1 139 ? 29.892 45.815 15.687 1.00 38.57 139 ALA A O 1
ATOM 1088 N N . ASP A 1 140 ? 31.557 44.376 16.182 1.00 37.05 140 ASP A N 1
ATOM 1089 C CA . ASP A 1 140 ? 31.655 43.859 14.848 1.00 37.03 140 ASP A CA 1
ATOM 1090 C C . ASP A 1 140 ? 30.395 43.112 14.405 1.00 36.69 140 ASP A C 1
ATOM 1091 O O . ASP A 1 140 ? 29.880 43.359 13.313 1.00 35.54 140 ASP A O 1
ATOM 1096 N N . TYR A 1 141 ? 29.892 42.206 15.263 1.00 36.27 141 TYR A N 1
ATOM 1097 C CA . TYR A 1 141 ? 28.647 41.501 14.941 1.00 35.44 141 TYR A CA 1
ATOM 1098 C C . TYR A 1 141 ? 27.493 42.434 14.756 1.00 35.78 141 TYR A C 1
ATOM 1099 O O . TYR A 1 141 ? 26.641 42.218 13.894 1.00 33.97 141 TYR A O 1
ATOM 1108 N N . GLU A 1 142 ? 27.464 43.507 15.548 1.00 36.12 142 GLU A N 1
ATOM 1109 C CA . GLU A 1 142 ? 26.437 44.501 15.375 1.00 37.96 142 GLU A CA 1
ATOM 1110 C C . GLU A 1 142 ? 26.554 45.095 14.003 1.00 37.57 142 GLU A C 1
ATOM 1111 O O . GLU A 1 142 ? 25.544 45.386 13.378 1.00 36.96 142 GLU A O 1
ATOM 1117 N N . LYS A 1 143 ? 27.785 45.265 13.546 1.00 37.59 143 LYS A N 1
ATOM 1118 C CA . LYS A 1 143 ? 28.051 45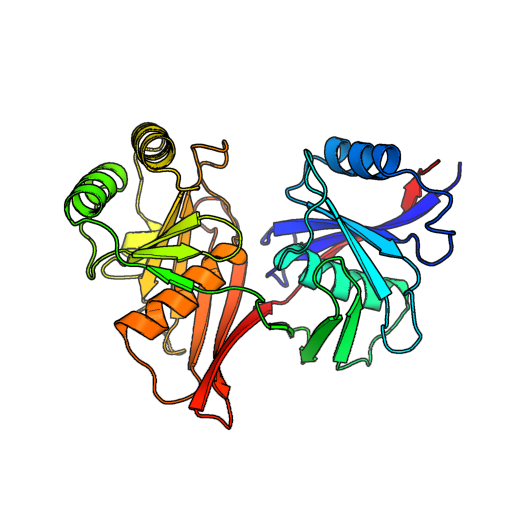.790 12.215 1.00 38.79 143 LYS A CA 1
ATOM 1119 C C . LYS A 1 143 ? 27.514 44.823 11.167 1.00 37.73 143 LYS A C 1
ATOM 1120 O O . LYS A 1 143 ? 26.847 45.228 10.228 1.00 38.39 143 LYS A O 1
ATOM 1126 N N . ALA A 1 144 ? 27.808 43.537 11.334 1.00 36.89 144 ALA A N 1
ATOM 1127 C CA . ALA A 1 144 ? 27.368 42.545 10.375 1.00 36.28 144 ALA A CA 1
ATOM 1128 C C . ALA A 1 144 ? 25.833 42.390 10.270 1.00 35.74 144 ALA A C 1
ATOM 1129 O O . ALA A 1 144 ? 25.300 42.206 9.174 1.00 35.13 144 ALA A O 1
ATOM 1131 N N . ILE A 1 145 ? 25.140 42.493 11.399 1.00 35.35 145 ILE A N 1
ATOM 1132 C CA . ILE A 1 145 ? 23.699 42.359 11.474 1.00 35.25 145 ILE A CA 1
ATOM 1133 C C . ILE A 1 145 ? 22.966 43.640 11.046 1.00 35.66 145 ILE A C 1
ATOM 1134 O O . ILE A 1 145 ? 21.878 43.590 10.427 1.00 35.35 145 ILE A O 1
ATOM 1139 N N . GLY A 1 146 ? 23.540 44.785 11.397 1.00 36.46 146 GLY A N 1
ATOM 1140 C CA . GLY A 1 146 ? 22.963 46.091 11.074 1.00 37.17 146 GLY A CA 1
ATOM 1141 C C . GLY A 1 146 ? 22.115 46.667 12.194 1.00 38.01 146 GLY A C 1
ATOM 1142 O O . GLY A 1 146 ? 21.298 47.578 11.984 1.00 39.19 146 GLY A O 1
ATOM 1143 N N . LEU A 1 147 ? 22.275 46.119 13.387 1.00 39.00 147 LEU A N 1
ATOM 1144 C CA . LEU A 1 147 ? 21.465 46.526 14.517 1.00 40.04 147 LEU A CA 1
ATOM 1145 C C . LEU A 1 147 ? 22.309 46.477 15.780 1.00 40.72 147 LEU A C 1
ATOM 1146 O O . LEU A 1 147 ? 23.251 45.660 15.901 1.00 40.04 147 LEU A O 1
ATOM 1151 N N . LYS A 1 148 ? 21.955 47.367 16.701 1.00 40.95 148 LYS A N 1
ATOM 1152 C CA . LYS A 1 148 ? 22.457 47.339 18.064 1.00 41.80 148 LYS A CA 1
ATOM 1153 C C . LYS A 1 148 ? 21.651 46.303 18.874 1.00 41.02 148 LYS A C 1
ATOM 1154 O O . LYS A 1 148 ? 20.412 46.243 18.803 1.00 40.61 148 LYS A O 1
ATOM 1160 N N . PHE A 1 149 ? 22.360 45.526 19.665 1.00 40.60 149 PHE A N 1
ATOM 1161 C CA . PHE A 1 149 ? 21.745 44.585 20.640 1.00 40.63 149 PHE A CA 1
ATOM 1162 C C . PHE A 1 149 ? 21.300 45.240 21.971 1.00 41.21 149 PHE A C 1
ATOM 1163 O O . PHE A 1 149 ? 21.869 46.250 22.403 1.00 40.50 149 PHE A O 1
ATOM 1171 N N . ILE A 1 150 ? 20.250 44.704 22.592 1.00 41.72 150 ILE A N 1
ATOM 1172 C CA . ILE A 1 150 ? 19.761 45.256 23.855 1.00 41.79 150 ILE A CA 1
ATOM 1173 C C . ILE A 1 150 ? 20.457 44.642 25.077 1.00 42.29 150 ILE A C 1
ATOM 1174 O O . ILE A 1 150 ? 20.175 45.017 26.216 1.00 42.89 150 ILE A O 1
ATOM 1179 N N . LYS A 1 151 ? 21.352 43.698 24.848 1.00 41.61 151 LYS A N 1
ATOM 1180 C CA . LYS A 1 151 ? 22.088 43.073 25.916 1.00 42.10 151 LYS A CA 1
ATOM 1181 C C . LYS A 1 151 ? 23.348 42.577 25.283 1.00 41.62 151 LYS A C 1
ATOM 1182 O O . LYS A 1 151 ? 23.404 42.459 24.070 1.00 41.44 151 LYS A O 1
ATOM 1188 N N . PRO A 1 152 ? 24.379 42.323 26.083 1.00 41.74 152 PRO A N 1
ATOM 1189 C CA . PRO A 1 152 ? 25.572 41.718 25.509 1.00 41.56 152 PRO A CA 1
ATOM 1190 C C . PRO A 1 152 ? 25.339 40.328 24.940 1.00 41.84 152 PRO A C 1
ATOM 1191 O O . PRO A 1 152 ? 24.976 39.422 25.720 1.00 42.40 152 PRO A O 1
ATOM 1195 N N . PRO A 1 153 ? 25.583 40.138 23.619 1.00 40.75 153 PRO A N 1
ATOM 1196 C CA . PRO A 1 153 ? 25.655 38.756 23.067 1.00 40.21 153 PRO A CA 1
ATOM 1197 C C . PRO A 1 153 ? 26.599 37.889 23.826 1.00 39.18 153 PRO A C 1
ATOM 1198 O O . PRO A 1 153 ? 27.447 38.395 24.534 1.00 39.02 153 PRO A O 1
ATOM 1202 N N . ALA A 1 154 ? 26.497 36.588 23.650 1.00 37.53 154 ALA A N 1
ATOM 1203 C CA . ALA A 1 154 ? 27.452 35.699 24.276 1.00 37.54 154 ALA A CA 1
ATOM 1204 C C . ALA A 1 154 ? 27.612 34.465 23.437 1.00 36.88 154 ALA A C 1
ATOM 1205 O O . ALA A 1 154 ? 26.817 34.229 22.523 1.00 35.76 154 ALA A O 1
ATOM 1207 N N . LEU A 1 155 ? 28.662 33.698 23.700 1.00 36.71 155 LEU A N 1
ATOM 1208 C CA . LEU A 1 155 ? 28.886 32.451 22.986 1.00 37.90 155 LEU A CA 1
ATOM 1209 C C . LEU A 1 155 ? 28.204 31.293 23.744 1.00 39.52 155 LEU A C 1
ATOM 1210 O O . LEU A 1 155 ? 28.474 31.081 24.940 1.00 40.10 155 LEU A O 1
ATOM 1215 N N . LEU A 1 156 ? 27.290 30.597 23.053 1.00 39.90 156 LEU A N 1
ATOM 1216 C CA . LEU A 1 156 ? 26.585 29.418 23.572 1.00 39.71 156 LEU A CA 1
ATOM 1217 C C . LEU A 1 156 ? 26.991 28.148 22.833 1.00 39.95 156 LEU A C 1
ATOM 1218 O O . LEU A 1 156 ? 26.985 28.062 21.620 1.00 39.85 156 LEU A O 1
ATOM 1223 N N . HIS A 1 157 ? 27.422 27.186 23.632 1.00 41.12 157 HIS A N 1
ATOM 1224 C CA . HIS A 1 157 ? 27.900 25.904 23.201 1.00 41.49 157 HIS A CA 1
ATOM 1225 C C . HIS A 1 157 ? 26.720 24.950 23.373 1.00 42.12 157 HIS A C 1
ATOM 1226 O O . HIS A 1 157 ? 26.299 24.656 24.504 1.00 42.56 157 HIS A O 1
ATOM 1233 N N . THR A 1 158 ? 26.186 24.484 22.245 1.00 42.36 158 THR A N 1
ATOM 1234 C CA . THR A 1 158 ? 24.909 23.779 22.235 1.00 41.73 158 THR A CA 1
ATOM 1235 C C . THR A 1 158 ? 25.008 22.681 21.196 1.00 41.04 158 THR A C 1
ATOM 1236 O O . THR A 1 158 ? 24.025 22.244 20.628 1.00 42.57 158 THR A O 1
ATOM 1240 N N . GLY A 1 159 ? 26.221 22.188 20.998 1.00 41.01 159 GLY A N 1
ATOM 1241 C CA . GLY A 1 159 ? 26.573 21.420 19.823 1.00 40.55 159 GLY A CA 1
ATOM 1242 C C . GLY A 1 159 ? 27.376 22.296 18.862 1.00 41.09 159 GLY A C 1
ATOM 1243 O O . GLY A 1 159 ? 28.594 22.196 18.812 1.00 42.82 159 GLY A O 1
ATOM 1244 N N . PRO A 1 160 ? 26.695 23.160 18.080 1.00 40.50 160 PRO A N 1
ATOM 1245 C CA . PRO A 1 160 ? 27.335 24.224 17.341 1.00 39.04 160 PRO A CA 1
ATOM 1246 C C . PRO A 1 160 ? 27.760 25.345 18.229 1.00 38.35 160 PRO A C 1
ATOM 1247 O O . PRO A 1 160 ? 27.254 25.487 19.353 1.00 37.96 160 PRO A O 1
ATOM 1251 N N . GLU A 1 161 ? 28.669 26.179 17.719 1.00 37.70 161 GLU A N 1
ATOM 1252 C CA . GLU A 1 161 ? 29.093 27.388 18.455 1.00 37.05 161 GLU A CA 1
ATOM 1253 C C . GLU A 1 161 ? 28.310 28.568 17.948 1.00 36.12 161 GLU A C 1
ATOM 1254 O O . GLU A 1 161 ? 28.640 29.125 16.886 1.00 36.23 161 GLU A O 1
ATOM 1260 N N . TRP A 1 162 ? 27.283 28.944 18.716 1.00 34.60 162 TRP A N 1
ATOM 1261 C CA . TRP A 1 162 ? 26.345 29.982 18.330 1.00 33.78 162 TRP A CA 1
ATOM 1262 C C . TRP A 1 162 ? 26.596 31.242 19.174 1.00 33.66 162 TRP A C 1
ATOM 1263 O O . TRP A 1 162 ? 26.700 31.185 20.396 1.00 34.82 162 TRP A O 1
ATOM 1274 N N . ILE A 1 163 ? 26.636 32.393 18.528 1.00 32.53 163 ILE A N 1
ATOM 1275 C CA . ILE A 1 163 ? 26.519 33.652 19.263 1.00 32.48 163 ILE A CA 1
ATOM 1276 C C . ILE A 1 163 ? 25.054 33.864 19.385 1.00 31.73 163 ILE A C 1
ATOM 1277 O O . ILE A 1 163 ? 24.342 33.746 18.402 1.00 32.78 163 ILE A O 1
ATOM 1282 N N . VAL A 1 164 ? 24.577 34.209 20.557 1.00 31.11 164 VAL A N 1
ATOM 1283 C CA . VAL A 1 164 ? 23.207 34.651 20.683 1.00 31.17 164 VAL A CA 1
ATOM 1284 C C . VAL A 1 164 ? 23.157 36.153 20.917 1.00 31.89 164 VAL A C 1
ATOM 1285 O O . VAL A 1 164 ? 23.875 36.659 21.756 1.00 33.15 164 VAL A O 1
ATOM 1289 N N . ALA A 1 165 ? 22.278 36.856 20.222 1.00 32.03 165 ALA A N 1
ATOM 1290 C CA . ALA A 1 165 ? 22.146 38.272 20.356 1.00 32.44 165 ALA A CA 1
ATOM 1291 C C . ALA A 1 165 ? 20.675 38.671 20.313 1.00 33.60 165 ALA A C 1
ATOM 1292 O O . ALA A 1 165 ? 19.888 38.167 19.485 1.00 32.00 165 ALA A O 1
ATOM 1294 N N . LEU A 1 166 ? 20.320 39.601 21.199 1.00 33.64 166 LEU A N 1
ATOM 1295 C CA . LEU A 1 166 ? 18.977 40.074 21.311 1.00 35.00 166 LEU A CA 1
ATOM 1296 C C . LEU A 1 166 ? 18.812 41.447 20.757 1.00 36.23 166 LEU A C 1
ATOM 1297 O O . LEU A 1 166 ? 19.670 42.305 20.960 1.00 36.32 166 LEU A O 1
ATOM 1302 N N . VAL A 1 167 ? 17.662 41.670 20.131 1.00 37.97 167 VAL A N 1
ATOM 1303 C CA . VAL A 1 167 ? 17.260 42.981 19.636 1.00 38.80 167 VAL A CA 1
ATOM 1304 C C . VAL A 1 167 ? 15.940 43.379 20.261 1.00 39.99 167 VAL A C 1
ATOM 1305 O O . VAL A 1 167 ? 15.355 42.594 20.993 1.00 41.34 167 VAL A O 1
ATOM 1309 N N . GLU A 1 168 ? 15.449 44.568 19.933 1.00 41.43 168 GLU A N 1
ATOM 1310 C CA . GLU A 1 168 ? 14.427 45.271 20.734 1.00 41.40 168 GLU A CA 1
ATOM 1311 C C . GLU A 1 168 ? 13.131 44.485 20.796 1.00 41.09 168 GLU A C 1
ATOM 1312 O O . GLU A 1 168 ? 12.454 44.452 21.838 1.00 39.08 168 GLU A O 1
ATOM 1318 N N . ASP A 1 169 ? 12.760 43.914 19.650 1.00 40.97 169 ASP A N 1
ATOM 1319 C CA . ASP A 1 169 ? 11.565 43.106 19.595 1.00 40.77 169 ASP A CA 1
ATOM 1320 C C . ASP A 1 169 ? 11.602 42.110 18.447 1.00 41.24 169 ASP A C 1
ATOM 1321 O O . ASP A 1 169 ? 12.575 42.030 17.694 1.00 41.51 169 ASP A O 1
ATOM 1326 N N . ALA A 1 170 ? 10.544 41.311 18.379 1.00 41.53 170 ALA A N 1
ATOM 1327 C CA . ALA A 1 170 ? 10.366 40.304 17.336 1.00 41.23 170 ALA A CA 1
ATOM 1328 C C . ALA A 1 170 ? 10.408 40.870 15.932 1.00 40.95 170 ALA A C 1
ATOM 1329 O O . ALA A 1 170 ? 10.947 40.236 15.044 1.00 41.09 170 ALA A O 1
ATOM 1331 N N . GLU A 1 171 ? 9.798 42.025 15.727 1.00 40.85 171 GLU A N 1
ATOM 1332 C CA . GLU A 1 171 ? 9.682 42.593 14.402 1.00 40.20 171 GLU A CA 1
ATOM 1333 C C . GLU A 1 171 ? 11.047 42.995 13.883 1.00 38.99 171 GLU A C 1
ATOM 1334 O O . GLU A 1 171 ? 11.343 42.845 12.692 1.00 38.95 171 GLU A O 1
ATOM 1340 N N . THR A 1 172 ? 11.876 43.501 14.789 1.00 36.94 172 THR A N 1
ATOM 1341 C CA . THR A 1 172 ? 13.183 44.013 14.460 1.00 36.01 172 THR A CA 1
ATOM 1342 C C . THR A 1 172 ? 14.072 42.850 14.023 1.00 34.76 172 THR A C 1
ATOM 1343 O O . THR A 1 172 ? 14.796 42.954 13.065 1.00 34.36 172 THR A O 1
ATOM 1347 N N . CYS A 1 173 ? 13.999 41.752 14.775 1.00 33.48 173 CYS A N 1
ATOM 1348 C CA . CYS A 1 173 ? 14.648 40.518 14.433 1.00 33.05 173 CYS A CA 1
ATOM 1349 C C . CYS A 1 173 ? 14.145 40.015 13.085 1.00 31.96 173 CYS A C 1
ATOM 1350 O O . CYS A 1 173 ? 14.941 39.776 12.222 1.00 30.96 173 CYS A O 1
ATOM 1353 N N . PHE A 1 174 ? 12.827 39.877 12.918 1.00 30.94 174 PHE A N 1
ATOM 1354 C CA . PHE A 1 174 ? 12.218 39.400 11.651 1.00 31.17 174 PHE A CA 1
ATOM 1355 C C . PHE A 1 174 ? 12.719 40.179 10.423 1.00 30.93 174 PHE A C 1
ATOM 1356 O O . PHE A 1 174 ? 12.976 39.615 9.371 1.00 28.44 174 PHE A O 1
ATOM 1364 N N . ASN A 1 175 ? 12.822 41.495 10.575 1.00 31.62 175 ASN A N 1
ATOM 1365 C CA . ASN A 1 175 ? 13.154 42.395 9.472 1.00 31.85 175 ASN A CA 1
ATOM 1366 C C . ASN A 1 175 ? 14.651 42.675 9.286 1.00 31.63 175 ASN A C 1
ATOM 1367 O O . ASN A 1 175 ? 14.997 43.371 8.371 1.00 30.58 175 ASN A O 1
ATOM 1372 N N . ALA A 1 176 ? 15.513 42.128 10.141 1.00 31.12 176 ALA A N 1
ATOM 1373 C CA . ALA A 1 176 ? 16.932 42.206 9.953 1.00 30.53 176 ALA A CA 1
ATOM 1374 C C . ALA A 1 176 ? 17.347 41.640 8.597 1.00 30.61 176 ALA A C 1
ATOM 1375 O O . ALA A 1 176 ? 16.736 40.691 8.075 1.00 29.72 176 ALA A O 1
ATOM 1377 N N . ASN A 1 177 ? 18.376 42.280 8.033 1.00 30.68 177 ASN A N 1
ATOM 1378 C CA . ASN A 1 177 ? 18.954 41.921 6.765 1.00 30.58 177 ASN A CA 1
ATOM 1379 C C . ASN A 1 177 ? 20.468 41.975 6.978 1.00 31.43 177 ASN A C 1
ATOM 1380 O O . ASN A 1 177 ? 21.124 42.984 6.655 1.00 30.34 177 ASN A O 1
ATOM 1385 N N . PRO A 1 178 ? 21.024 40.896 7.568 1.00 30.62 178 PRO A N 1
ATOM 1386 C CA . PRO A 1 178 ? 22.425 40.893 7.822 1.00 30.74 178 PRO A CA 1
ATOM 1387 C C . PRO A 1 178 ? 23.250 40.882 6.558 1.00 30.02 178 PRO A C 1
ATOM 1388 O O . PRO A 1 178 ? 22.817 40.376 5.495 1.00 29.43 178 PRO A O 1
ATOM 1392 N N . ASN A 1 179 ? 24.472 41.359 6.708 1.00 29.33 179 ASN A N 1
ATOM 1393 C CA . ASN A 1 179 ? 25.458 41.179 5.671 1.00 28.41 179 ASN A CA 1
ATOM 1394 C C . ASN A 1 179 ? 26.052 39.796 5.841 1.00 27.95 179 ASN A C 1
ATOM 1395 O O . ASN A 1 179 ? 26.885 39.541 6.743 1.00 28.52 179 ASN A O 1
ATOM 1400 N N . PHE A 1 180 ? 25.631 38.885 4.986 1.00 27.67 180 PHE A N 1
ATOM 1401 C CA . PHE A 1 180 ? 26.069 37.509 5.114 1.00 28.28 180 PHE A CA 1
ATOM 1402 C C . PHE A 1 180 ? 27.584 37.311 4.925 1.00 28.38 180 PHE A C 1
ATOM 1403 O O . PHE A 1 180 ? 28.193 36.488 5.628 1.00 28.98 180 PHE A O 1
ATOM 1411 N N . ALA A 1 181 ? 28.210 38.031 3.981 1.00 28.66 181 ALA A N 1
ATOM 1412 C CA . ALA A 1 181 ? 29.639 37.835 3.766 1.00 28.58 181 ALA A CA 1
ATOM 1413 C C . ALA A 1 181 ? 30.463 38.382 4.922 1.00 27.79 181 ALA A C 1
ATOM 1414 O O . ALA A 1 181 ? 31.499 37.812 5.248 1.00 28.94 181 ALA A O 1
ATOM 1416 N N . MET A 1 182 ? 30.031 39.476 5.523 1.00 28.45 182 MET A N 1
ATOM 1417 C CA . MET A 1 182 ? 30.677 39.994 6.722 1.00 30.64 182 MET A CA 1
ATOM 1418 C C . MET A 1 182 ? 30.567 38.983 7.847 1.00 30.87 182 MET A C 1
ATOM 1419 O O . MET A 1 182 ? 31.477 38.830 8.637 1.00 30.99 182 MET A O 1
ATOM 1424 N N . LEU A 1 183 ? 29.404 38.333 7.938 1.00 30.37 183 LEU A N 1
ATOM 1425 C CA . LEU A 1 183 ? 29.167 37.37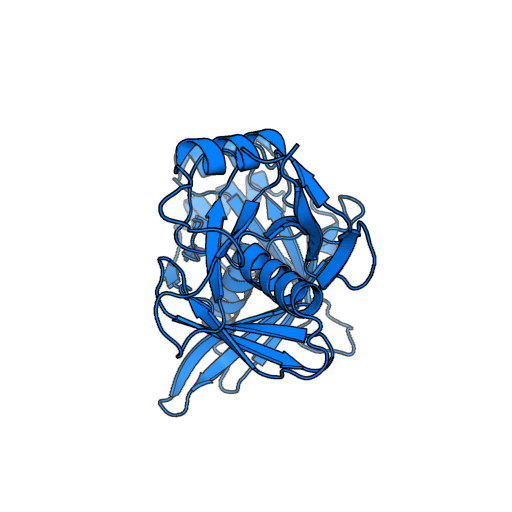8 9.001 1.00 31.57 183 LEU A CA 1
ATOM 1426 C C . LEU A 1 183 ? 30.029 36.126 8.809 1.00 30.88 183 LEU A C 1
ATOM 1427 O O . LEU A 1 183 ? 30.627 35.623 9.757 1.00 32.06 183 LEU A O 1
ATOM 1432 N N . ALA A 1 184 ? 30.129 35.657 7.580 1.00 30.61 184 ALA A N 1
ATOM 1433 C CA . ALA A 1 184 ? 30.957 34.532 7.259 1.00 31.60 184 ALA A CA 1
ATOM 1434 C C . ALA A 1 184 ? 32.407 34.860 7.613 1.00 31.87 184 ALA A C 1
ATOM 1435 O O . ALA A 1 184 ? 33.095 34.041 8.229 1.00 32.56 184 ALA A O 1
ATOM 1437 N N . HIS A 1 185 ? 32.855 36.051 7.219 1.00 31.90 185 HIS A N 1
ATOM 1438 C CA . HIS A 1 185 ? 34.193 36.571 7.592 1.00 32.02 185 HIS A CA 1
ATOM 1439 C C . HIS A 1 185 ? 34.476 36.569 9.107 1.00 32.25 185 HIS A C 1
ATOM 1440 O O . HIS A 1 185 ? 35.431 35.919 9.592 1.00 32.19 185 HIS A O 1
ATOM 1447 N N . GLN A 1 186 ? 33.606 37.250 9.852 1.00 33.29 186 GLN A N 1
ATOM 1448 C CA . GLN A 1 186 ? 33.730 37.366 11.304 1.00 34.64 186 GLN A CA 1
ATOM 1449 C C . GLN A 1 186 ? 33.604 36.051 12.048 1.00 34.75 186 GLN A C 1
ATOM 1450 O O . GLN A 1 186 ? 34.404 35.778 12.938 1.00 33.41 186 GLN A O 1
ATOM 1456 N N . THR A 1 187 ? 32.626 35.234 11.674 1.00 34.95 187 THR A N 1
ATOM 1457 C CA . THR A 1 187 ? 32.470 33.945 12.308 1.00 36.36 187 THR A CA 1
ATOM 1458 C C . THR A 1 187 ? 33.644 33.038 11.962 1.00 37.69 187 THR A C 1
ATOM 1459 O O . THR A 1 187 ? 34.112 32.310 12.841 1.00 38.59 187 THR A O 1
ATOM 1463 N N . LYS A 1 188 ? 34.111 33.077 10.721 1.00 39.21 188 LYS A N 1
ATOM 1464 C CA . LYS A 1 188 ? 35.276 32.275 10.331 1.00 40.36 188 LYS A CA 1
ATOM 1465 C C . LYS A 1 188 ? 36.484 32.696 11.152 1.00 41.94 188 LYS A C 1
ATOM 1466 O O . LYS A 1 188 ? 37.187 31.878 11.704 1.00 42.14 188 LYS A O 1
ATOM 1472 N N . GLN A 1 189 ? 36.687 34.004 11.251 1.00 43.03 189 GLN A N 1
ATOM 1473 C CA . GLN A 1 189 ? 37.782 34.523 12.006 1.00 43.71 189 GLN A CA 1
ATOM 1474 C C . GLN A 1 189 ? 37.669 34.092 13.463 1.00 45.20 189 GLN A C 1
ATOM 1475 O O . GLN A 1 189 ? 38.684 33.767 14.076 1.00 46.62 189 GLN A O 1
ATOM 1481 N N . ASN A 1 190 ? 36.453 34.111 14.016 1.00 45.72 190 ASN A N 1
ATOM 1482 C CA . ASN A 1 190 ? 36.208 33.979 15.451 1.00 45.27 190 ASN A CA 1
ATOM 1483 C C . ASN A 1 190 ? 35.976 32.547 15.931 1.00 46.10 190 ASN A C 1
ATOM 1484 O O . ASN A 1 190 ? 35.713 32.333 17.114 1.00 46.77 190 ASN A O 1
ATOM 1489 N N . ASP A 1 191 ? 36.098 31.583 15.033 1.00 46.48 191 ASP A N 1
ATOM 1490 C CA . ASP A 1 191 ? 35.592 30.213 15.220 1.00 46.78 191 ASP A CA 1
ATOM 1491 C C . ASP A 1 191 ? 34.205 30.079 15.879 1.00 46.83 191 ASP A C 1
ATOM 1492 O O . ASP A 1 191 ? 34.072 29.489 16.963 1.00 46.65 191 ASP A O 1
ATOM 1497 N N . HIS A 1 192 ? 33.183 30.622 15.199 1.00 45.52 192 HIS A N 1
ATOM 1498 C CA . HIS A 1 192 ? 31.775 30.442 15.566 1.00 44.00 192 HIS A CA 1
ATOM 1499 C C . HIS A 1 192 ? 31.061 29.913 14.338 1.00 43.02 192 HIS A C 1
ATOM 1500 O O . HIS A 1 192 ? 31.536 30.107 13.222 1.00 43.00 192 HIS A O 1
ATOM 1507 N N . VAL A 1 193 ? 29.933 29.222 14.533 1.00 40.85 193 VAL A N 1
ATOM 1508 C CA . VAL A 1 193 ? 29.159 28.743 13.395 1.00 39.62 193 VAL A CA 1
ATOM 1509 C C . VAL A 1 193 ? 28.304 29.874 12.816 1.00 37.60 193 VAL A C 1
ATOM 1510 O O . VAL A 1 193 ? 28.015 29.875 11.623 1.00 37.28 193 VAL A O 1
ATOM 1514 N N . GLY A 1 194 ? 27.876 30.800 13.668 1.00 36.24 194 GLY A N 1
ATOM 1515 C CA . GLY A 1 194 ? 26.960 31.852 13.263 1.00 35.93 194 GLY A CA 1
ATOM 1516 C C . GLY A 1 194 ? 26.297 32.541 14.426 1.00 34.58 194 GLY A C 1
ATOM 1517 O O . GLY A 1 194 ? 26.762 32.453 15.568 1.00 35.91 194 GLY A O 1
ATOM 1518 N N . ILE A 1 195 ? 25.244 33.275 14.120 1.00 32.39 195 ILE A N 1
ATOM 1519 C CA . ILE A 1 195 ? 24.526 34.036 15.100 1.00 32.27 195 ILE A CA 1
ATOM 1520 C C . ILE A 1 195 ? 23.058 33.595 15.148 1.00 30.42 195 ILE A C 1
ATOM 1521 O O . ILE A 1 195 ? 22.394 33.485 14.137 1.00 29.43 195 ILE A O 1
ATOM 1526 N N . ILE A 1 196 ? 22.565 33.473 16.357 1.00 29.54 196 ILE A N 1
ATOM 1527 C CA . ILE A 1 196 ? 21.195 33.328 16.628 1.00 29.75 196 ILE A CA 1
ATOM 1528 C C . ILE A 1 196 ? 20.709 34.708 17.035 1.00 29.86 196 ILE A C 1
ATOM 1529 O O . ILE A 1 196 ? 21.181 35.240 18.053 1.00 30.03 196 ILE A O 1
ATOM 1534 N N . LEU A 1 197 ? 19.758 35.259 16.285 1.00 30.14 197 LEU A N 1
ATOM 1535 C CA . LEU A 1 197 ? 19.207 36.578 16.558 1.00 30.96 197 LEU A CA 1
ATOM 1536 C C . LEU A 1 197 ? 17.806 36.349 17.069 1.00 32.18 197 LEU A C 1
ATOM 1537 O O . LEU A 1 197 ? 17.079 35.519 16.511 1.00 31.22 197 LEU A O 1
ATOM 1542 N N . ALA A 1 198 ? 17.424 37.102 18.101 1.00 32.63 198 ALA A N 1
ATOM 1543 C CA . ALA A 1 198 ? 16.115 36.994 18.665 1.00 32.76 198 ALA A CA 1
ATOM 1544 C C . ALA A 1 198 ? 15.582 38.304 19.217 1.00 34.52 198 ALA A C 1
ATOM 1545 O O . ALA A 1 198 ? 16.319 39.201 19.618 1.00 36.37 198 ALA A O 1
ATOM 1547 N N . GLY A 1 199 ? 14.274 38.426 19.201 1.00 35.94 199 GLY A N 1
ATOM 1548 C CA . GLY A 1 199 ? 13.627 39.519 19.880 1.00 37.62 199 GLY A CA 1
ATOM 1549 C C . GLY A 1 199 ? 12.260 39.127 20.407 1.00 38.07 199 GLY A C 1
ATOM 1550 O O . GLY A 1 199 ? 11.573 38.329 19.779 1.00 36.59 199 GLY A O 1
ATOM 1551 N N . PRO A 1 200 ? 11.853 39.722 21.558 1.00 39.29 200 PRO A N 1
ATOM 1552 C CA . PRO A 1 200 ? 10.585 39.396 22.224 1.00 40.09 200 PRO A CA 1
ATOM 1553 C C . PRO A 1 200 ? 9.358 39.882 21.481 1.00 40.90 200 PRO A C 1
ATOM 1554 O O . PRO A 1 200 ? 9.356 41.008 20.941 1.00 40.85 200 PRO A O 1
ATOM 1558 N N . LYS A 1 201 ? 8.322 39.037 21.445 1.00 42.34 201 LYS A N 1
ATOM 1559 C CA . LYS A 1 201 ? 6.980 39.456 21.000 1.00 44.44 201 LYS A CA 1
ATOM 1560 C C . LYS A 1 201 ? 6.317 40.133 22.190 1.00 45.81 201 LYS A C 1
ATOM 1561 O O . LYS A 1 201 ? 5.797 39.459 23.092 1.00 46.38 201 LYS A O 1
ATOM 1567 N N . LYS A 1 202 ? 6.380 41.455 22.219 1.00 47.77 202 LYS A N 1
ATOM 1568 C CA . LYS A 1 202 ? 6.044 42.193 23.446 1.00 49.55 202 LYS A CA 1
ATOM 1569 C C . LYS A 1 202 ? 4.569 42.201 23.797 1.00 50.50 202 LYS A C 1
ATOM 1570 O O . LYS A 1 202 ? 4.248 42.205 24.964 1.00 51.19 202 LYS A O 1
ATOM 1576 N N . GLU A 1 203 ? 3.673 42.174 22.816 1.00 52.20 203 GLU A N 1
ATOM 1577 C CA . GLU A 1 203 ? 2.235 42.171 23.132 1.00 53.23 203 GLU A CA 1
ATOM 1578 C C . GLU A 1 203 ? 1.553 40.813 22.918 1.00 53.08 203 GLU A C 1
ATOM 1579 O O . GLU A 1 203 ? 0.368 40.744 22.572 1.00 53.19 203 GLU A O 1
ATOM 1585 N N . ALA A 1 204 ? 2.290 39.730 23.169 1.00 52.91 204 ALA A N 1
ATOM 1586 C CA . ALA A 1 204 ? 1.777 38.387 22.931 1.00 51.88 204 ALA A CA 1
ATOM 1587 C C . ALA A 1 204 ? 1.069 37.884 24.173 1.00 51.45 204 ALA A C 1
ATOM 1588 O O . ALA A 1 204 ? 1.565 38.043 25.299 1.00 51.04 204 ALA A O 1
ATOM 1590 N N . ALA A 1 205 ? -0.063 37.228 23.938 1.00 50.75 205 ALA A N 1
ATOM 1591 C CA . ALA A 1 205 ? -0.819 36.572 24.988 1.00 50.31 205 ALA A CA 1
ATOM 1592 C C . ALA A 1 205 ? 0.092 35.668 25.772 1.00 49.83 205 ALA A C 1
ATOM 1593 O O . ALA A 1 205 ? 0.148 35.731 26.992 1.00 50.89 205 ALA A O 1
ATOM 1595 N N . ILE A 1 206 ? 0.836 34.830 25.065 1.00 48.86 206 ILE A N 1
ATOM 1596 C CA . ILE A 1 206 ? 1.795 33.952 25.732 1.00 48.02 206 ILE A CA 1
ATOM 1597 C C . ILE A 1 206 ? 3.038 34.787 26.081 1.00 46.79 206 ILE A C 1
ATOM 1598 O O . ILE A 1 206 ? 3.611 35.435 25.196 1.00 46.35 206 ILE A O 1
ATOM 1603 N N . LYS A 1 207 ? 3.412 34.816 27.364 1.00 45.81 207 LYS A N 1
ATOM 1604 C CA . LYS A 1 207 ? 4.680 35.457 27.782 1.00 45.62 207 LYS A CA 1
ATOM 1605 C C . LYS A 1 207 ? 5.889 34.700 27.320 1.00 44.46 207 LYS A C 1
ATOM 1606 O O . LYS A 1 207 ? 5.812 33.498 27.004 1.00 44.58 207 LYS A O 1
ATOM 1612 N N . ASN A 1 208 ? 7.023 35.396 27.329 1.00 42.45 208 ASN A N 1
ATOM 1613 C CA . ASN A 1 208 ? 8.279 34.833 26.865 1.00 41.53 208 ASN A CA 1
ATOM 1614 C C . ASN A 1 208 ? 8.246 34.147 25.478 1.00 39.38 208 ASN A C 1
ATOM 1615 O O . ASN A 1 208 ? 8.950 33.165 25.254 1.00 38.07 208 ASN A O 1
ATOM 1620 N N . SER A 1 209 ? 7.414 34.698 24.592 1.00 38.25 209 SER A N 1
ATOM 1621 C CA . SER A 1 209 ? 7.421 34.410 23.184 1.00 38.28 209 SER A CA 1
ATOM 1622 C C . SER A 1 209 ? 8.486 35.307 22.468 1.00 37.74 209 SER A C 1
ATOM 1623 O O . SER A 1 209 ? 8.556 36.525 22.702 1.00 37.96 209 SER A O 1
ATOM 1626 N N . TYR A 1 210 ? 9.306 34.665 21.632 1.00 36.41 210 TYR A N 1
ATOM 1627 C CA . TYR A 1 210 ? 10.362 35.299 20.842 1.00 35.68 210 TYR A CA 1
ATOM 1628 C C . TYR A 1 210 ? 10.282 34.858 19.398 1.00 34.60 210 TYR A C 1
ATOM 1629 O O . TYR A 1 210 ? 9.875 33.743 19.110 1.00 33.06 210 TYR A O 1
ATOM 1638 N N . GLU A 1 211 ? 10.625 35.781 18.503 1.00 33.51 211 GLU A N 1
ATOM 1639 C CA . GLU A 1 211 ? 10.988 35.493 17.122 1.00 33.53 211 GLU A CA 1
ATOM 1640 C C . GLU A 1 211 ? 12.496 35.245 17.073 1.00 32.95 211 GLU A C 1
ATOM 1641 O O . GLU A 1 211 ? 13.278 36.036 17.609 1.00 33.68 211 GLU A O 1
ATOM 1647 N N . MET A 1 212 ? 12.910 34.133 16.476 1.00 32.13 212 MET A N 1
ATOM 1648 C CA . MET A 1 212 ? 14.350 33.860 16.285 1.00 32.17 212 MET A CA 1
ATOM 1649 C C . MET A 1 212 ? 14.713 33.613 14.803 1.00 30.76 212 MET A C 1
ATOM 1650 O O . MET A 1 212 ? 13.860 33.269 13.954 1.00 29.39 212 MET A O 1
ATOM 1655 N N . ARG A 1 213 ? 15.985 33.880 14.503 1.00 29.67 213 ARG A N 1
ATOM 1656 C CA . ARG A 1 213 ? 16.569 33.654 13.232 1.00 28.70 213 ARG A CA 1
ATOM 1657 C C . ARG A 1 213 ? 17.938 33.075 13.516 1.00 28.12 213 ARG A C 1
ATOM 1658 O O . ARG A 1 213 ? 18.537 33.390 14.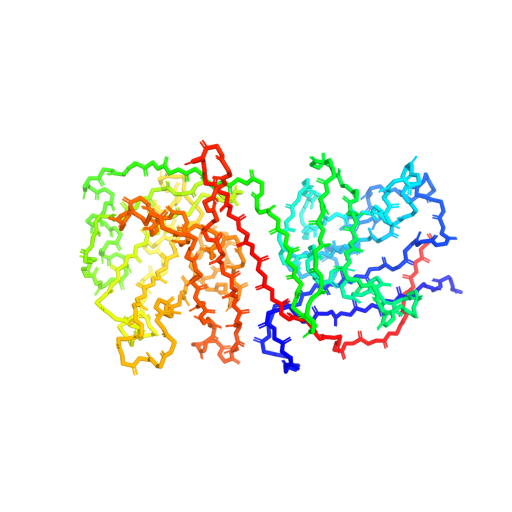544 1.00 28.88 213 ARG A O 1
ATOM 1666 N N . ALA A 1 214 ? 18.399 32.189 12.646 1.00 26.74 214 ALA A N 1
ATOM 1667 C CA . ALA A 1 214 ? 19.726 31.536 12.775 1.00 26.49 214 ALA A CA 1
ATOM 1668 C C . ALA A 1 214 ? 20.494 31.725 11.489 1.00 26.48 214 ALA A C 1
ATOM 1669 O O . ALA A 1 214 ? 20.021 31.329 10.414 1.00 25.40 214 ALA A O 1
ATOM 16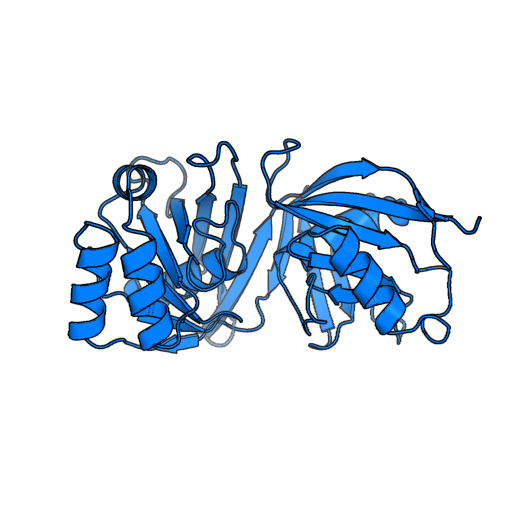71 N N . PHE A 1 215 ? 21.684 32.337 11.564 1.00 26.44 215 PHE A N 1
ATOM 1672 C CA . PHE A 1 215 ? 22.474 32.610 10.370 1.00 26.44 215 PHE A CA 1
ATOM 1673 C C . PHE A 1 215 ? 23.811 31.938 10.450 1.00 27.00 215 PHE A C 1
ATOM 1674 O O . PHE A 1 215 ? 24.517 32.175 11.388 1.00 25.96 215 PHE A O 1
ATOM 1682 N N . ALA A 1 216 ? 24.122 31.086 9.486 1.00 27.91 216 ALA A N 1
ATOM 1683 C CA . ALA A 1 216 ? 25.358 30.322 9.500 1.00 29.64 216 ALA A CA 1
ATOM 1684 C C . ALA A 1 216 ? 26.037 30.354 8.128 1.00 30.76 216 ALA A C 1
ATOM 1685 O O . ALA A 1 216 ? 26.323 29.288 7.567 1.00 30.86 216 ALA A O 1
ATOM 1687 N N . PRO A 1 217 ? 26.301 31.575 7.574 1.00 32.21 217 PRO A N 1
ATOM 1688 C CA . PRO A 1 217 ? 26.873 31.620 6.225 1.00 33.19 217 PRO A CA 1
ATOM 1689 C C . PRO A 1 217 ? 28.241 30.959 6.070 1.00 34.14 217 PRO A C 1
ATOM 1690 O O . PRO A 1 217 ? 28.525 30.439 4.986 1.00 35.07 217 PRO A O 1
ATOM 1694 N N . VAL A 1 218 ? 29.045 30.931 7.130 1.00 35.59 218 VAL A N 1
ATOM 1695 C CA . VAL A 1 218 ? 30.361 30.275 7.082 1.00 36.60 218 VAL A CA 1
ATOM 1696 C C . VAL A 1 218 ? 30.246 28.802 6.690 1.00 37.42 218 VAL A C 1
ATOM 1697 O O . VAL A 1 218 ? 31.135 28.290 6.032 1.00 39.35 218 VAL A O 1
ATOM 1701 N N . ILE A 1 219 ? 29.160 28.124 7.057 1.00 37.84 219 ILE A N 1
ATOM 1702 C CA . ILE A 1 219 ? 28.893 26.740 6.582 1.00 37.64 219 ILE A CA 1
ATOM 1703 C C . ILE A 1 219 ? 27.879 26.704 5.455 1.00 37.54 219 ILE A C 1
ATOM 1704 O O . ILE A 1 219 ? 27.301 25.648 5.152 1.00 37.03 219 ILE A O 1
ATOM 1709 N N . ASN A 1 220 ? 27.690 27.850 4.798 1.00 38.01 220 ASN A N 1
ATOM 1710 C CA . ASN A 1 220 ? 26.753 27.945 3.650 1.00 38.03 220 ASN A CA 1
ATOM 1711 C C . ASN A 1 220 ? 25.302 27.583 3.996 1.00 37.03 220 ASN A C 1
ATOM 1712 O O . ASN A 1 220 ? 24.641 26.861 3.260 1.00 37.59 220 ASN A O 1
ATOM 1717 N N . VAL A 1 221 ? 24.857 28.041 5.156 1.00 35.72 221 VAL A N 1
ATOM 1718 C CA . VAL A 1 221 ? 23.461 28.076 5.531 1.00 36.10 221 VAL A CA 1
ATOM 1719 C C . VAL A 1 221 ? 23.232 29.521 5.990 1.00 35.61 221 VAL A C 1
ATOM 1720 O O . VAL A 1 221 ? 23.364 29.871 7.176 1.00 35.04 221 VAL A O 1
ATOM 1724 N N . TYR A 1 222 ? 22.911 30.354 5.018 1.00 34.88 222 TYR A N 1
ATOM 1725 C CA . TYR A 1 222 ? 22.953 31.780 5.199 1.00 34.64 222 TYR A CA 1
ATOM 1726 C C . TYR A 1 222 ? 21.879 32.035 6.229 1.00 33.08 222 TYR A C 1
ATOM 1727 O O . TYR A 1 222 ? 22.106 32.726 7.201 1.00 32.23 222 TYR A O 1
ATOM 1736 N N . GLU A 1 223 ? 20.717 31.443 6.024 1.00 31.23 223 GLU A N 1
ATOM 1737 C CA . GLU A 1 223 ? 19.747 31.359 7.100 1.00 30.93 223 GLU A CA 1
ATOM 1738 C C . GLU A 1 223 ? 19.154 29.922 7.249 1.00 31.19 223 GLU A C 1
ATOM 1739 O O . GLU A 1 223 ? 18.672 29.351 6.302 1.00 30.98 223 GLU A O 1
ATOM 1745 N N . ASP A 1 224 ? 19.248 29.352 8.446 1.00 31.46 224 ASP A N 1
ATOM 1746 C CA . ASP A 1 224 ? 18.649 28.051 8.760 1.00 32.03 224 ASP A CA 1
ATOM 1747 C C . ASP A 1 224 ? 17.206 28.339 9.064 1.00 32.30 224 ASP A C 1
ATOM 1748 O O . ASP A 1 224 ? 16.929 29.106 9.955 1.00 33.00 224 ASP A O 1
ATOM 1753 N N . PRO A 1 225 ? 16.267 27.756 8.308 1.00 32.98 225 PRO A N 1
ATOM 1754 C CA . PRO A 1 225 ? 14.904 28.188 8.530 1.00 32.59 225 PRO A CA 1
ATOM 1755 C C . PRO A 1 225 ? 14.238 27.745 9.847 1.00 31.69 225 PRO A C 1
ATOM 1756 O O . PRO A 1 225 ? 13.345 28.439 10.304 1.00 30.02 225 PRO A O 1
ATOM 1760 N N . VAL A 1 226 ? 14.605 26.580 10.382 1.00 30.39 226 VAL A N 1
ATOM 1761 C CA . VAL A 1 226 ? 14.144 26.151 11.681 1.00 30.17 226 VAL A CA 1
ATOM 1762 C C . VAL A 1 226 ? 15.299 25.469 12.448 1.00 30.36 226 VAL A C 1
ATOM 1763 O O . VAL A 1 226 ? 15.746 24.403 12.063 1.00 29.46 226 VAL A O 1
ATOM 1767 N N . CYS A 1 227 ? 15.756 26.112 13.535 1.00 28.65 227 CYS A N 1
ATOM 1768 C CA . CYS A 1 227 ? 17.029 25.788 14.128 1.00 28.61 227 CYS A CA 1
ATOM 1769 C C . CYS A 1 227 ? 16.918 25.353 15.577 1.00 27.95 227 CYS A C 1
ATOM 1770 O O . CYS A 1 227 ? 16.964 26.178 16.467 1.00 27.56 227 CYS A O 1
ATOM 1773 N N . GLY A 1 228 ? 16.746 24.046 15.802 1.00 27.52 228 GLY A N 1
ATOM 1774 C CA . GLY A 1 228 ? 16.624 23.502 17.144 1.00 27.86 228 GLY A CA 1
ATOM 1775 C C . GLY A 1 228 ? 17.790 23.752 18.077 1.00 27.64 228 GLY A C 1
ATOM 1776 O O . GLY A 1 228 ? 17.583 24.120 19.208 1.00 27.78 228 GLY A O 1
ATOM 1777 N N . SER A 1 229 ? 19.019 23.517 17.631 1.00 29.00 229 SER A N 1
ATOM 1778 C CA . SER A 1 229 ? 20.197 23.835 18.466 1.00 28.97 229 SER A CA 1
ATOM 1779 C C . SER A 1 229 ? 20.214 25.343 18.804 1.00 29.59 229 SER A C 1
ATOM 1780 O O . SER A 1 229 ? 20.731 25.739 19.830 1.00 30.14 229 SER A O 1
ATOM 1783 N N . GLY A 1 230 ? 19.647 26.183 17.936 1.00 29.63 230 GLY A N 1
ATOM 1784 C CA . GLY A 1 230 ? 19.547 27.585 18.201 1.00 29.25 230 GLY A CA 1
ATOM 1785 C C . GLY A 1 230 ? 18.593 27.958 19.337 1.00 29.52 230 GLY A C 1
ATOM 1786 O O . GLY A 1 230 ? 18.855 28.898 20.101 1.00 28.10 230 GLY A O 1
ATOM 1787 N N . SER A 1 231 ? 17.453 27.284 19.434 1.00 29.81 231 SER A N 1
ATOM 1788 C CA . SER A 1 231 ? 16.509 27.556 20.484 1.00 30.86 231 SER A CA 1
ATOM 1789 C C . SER A 1 231 ? 17.078 27.136 21.868 1.00 30.73 231 SER A C 1
ATOM 1790 O O . SER A 1 231 ? 16.792 27.754 22.889 1.00 29.54 231 SER A O 1
ATOM 1793 N N . VAL A 1 232 ? 17.882 26.099 21.918 1.00 30.70 232 VAL A N 1
ATOM 1794 C CA . VAL A 1 232 ? 18.551 25.773 23.171 1.00 31.79 232 VAL A CA 1
ATOM 1795 C C . VAL A 1 232 ? 19.531 26.871 23.571 1.00 32.53 232 VAL A C 1
ATOM 1796 O O . VAL A 1 232 ? 19.587 27.254 24.745 1.00 33.23 232 VAL A O 1
ATOM 1800 N N . ALA A 1 233 ? 20.287 27.384 22.588 1.00 32.21 233 ALA A N 1
ATOM 1801 C CA . ALA A 1 233 ? 21.156 28.517 22.801 1.00 32.20 233 ALA A CA 1
ATOM 1802 C C . ALA A 1 233 ? 20.353 29.667 23.330 1.00 32.15 233 ALA A C 1
ATOM 1803 O O . ALA A 1 233 ? 20.696 30.250 24.343 1.00 32.39 233 ALA A O 1
ATOM 1805 N N . LEU A 1 234 ? 19.258 30.001 22.666 1.00 32.69 234 LEU A N 1
ATOM 1806 C CA . LEU A 1 234 ? 18.463 31.128 23.067 1.00 33.34 234 LEU A CA 1
ATOM 1807 C C . LEU A 1 234 ? 17.971 30.934 24.518 1.00 35.27 234 LEU A C 1
ATOM 1808 O O . LEU A 1 234 ? 18.104 31.860 25.345 1.00 35.66 234 LEU A O 1
ATOM 1813 N N . ALA A 1 235 ? 17.446 29.736 24.821 1.00 35.28 235 ALA A N 1
ATOM 1814 C CA . ALA A 1 235 ? 17.007 29.380 26.170 1.00 36.15 235 ALA A CA 1
ATOM 1815 C C . ALA A 1 235 ? 18.080 29.581 27.252 1.00 36.58 235 ALA A C 1
ATOM 1816 O O . ALA A 1 235 ? 17.841 30.260 28.246 1.00 37.07 235 ALA A O 1
ATOM 1818 N N . ARG A 1 236 ? 19.234 28.962 27.056 1.00 37.53 236 ARG A N 1
ATOM 1819 C CA . ARG A 1 236 ? 20.369 29.086 27.943 1.00 37.78 236 ARG A CA 1
ATOM 1820 C C . ARG A 1 236 ? 20.885 30.533 28.086 1.00 39.04 236 ARG A C 1
ATOM 1821 O O . ARG A 1 236 ? 21.321 30.950 29.172 1.00 39.15 236 ARG A O 1
ATOM 1829 N N . TYR A 1 237 ? 20.854 31.293 26.993 1.00 39.06 237 TYR A N 1
ATOM 1830 C CA . TYR A 1 237 ? 21.208 32.693 27.039 1.00 39.55 237 TYR A CA 1
ATOM 1831 C C . TYR A 1 237 ? 20.258 33.428 27.948 1.00 40.52 237 TYR A C 1
ATOM 1832 O O . TYR A 1 237 ? 20.663 34.100 28.861 1.00 40.05 237 TYR A O 1
ATOM 1841 N N . LEU A 1 238 ? 18.982 33.325 27.642 1.00 42.24 238 LEU A N 1
ATOM 1842 C CA . LEU A 1 238 ? 17.954 33.958 28.428 1.00 44.02 238 LEU A CA 1
ATOM 1843 C C . LEU A 1 238 ? 18.045 33.643 29.915 1.00 44.81 238 LEU A C 1
ATOM 1844 O O . LEU A 1 238 ? 17.775 34.530 30.731 1.00 45.76 238 LEU A O 1
ATOM 1849 N N . GLN A 1 239 ? 18.418 32.420 30.278 1.00 45.64 239 GLN A N 1
ATOM 1850 C CA . GLN A 1 239 ? 18.588 32.111 31.696 1.00 46.79 239 GLN A CA 1
ATOM 1851 C C . GLN A 1 239 ? 19.668 32.989 32.345 1.00 47.63 239 GLN A C 1
ATOM 1852 O O . GLN A 1 239 ? 19.415 33.602 33.410 1.00 46.76 239 GLN A O 1
ATOM 1858 N N . GLU A 1 240 ? 20.838 33.084 31.701 1.00 48.67 240 GLU A N 1
ATOM 1859 C CA . GLU A 1 240 ? 21.924 33.938 32.216 1.00 49.32 240 GLU A CA 1
ATOM 1860 C C . GLU A 1 240 ? 21.550 35.395 32.289 1.00 50.28 240 GLU A C 1
ATOM 1861 O O . GLU A 1 240 ? 21.903 36.080 33.243 1.00 50.78 240 GLU A O 1
ATOM 1867 N N . VAL A 1 241 ? 20.807 35.878 31.312 1.00 50.65 241 VAL A N 1
ATOM 1868 C CA . VAL A 1 241 ? 20.564 37.283 31.273 1.00 51.65 241 VAL A CA 1
ATOM 1869 C C . VAL A 1 241 ? 19.426 37.638 32.231 1.00 51.87 241 VAL A C 1
ATOM 1870 O O . VAL A 1 241 ? 19.540 38.625 32.974 1.00 51.15 241 VAL A O 1
ATOM 1874 N N . TYR A 1 242 ? 18.374 36.822 32.251 1.00 51.52 242 TYR A N 1
ATOM 1875 C CA . TYR A 1 242 ? 17.196 37.140 33.047 1.00 52.25 242 TYR A CA 1
ATOM 1876 C C . TYR A 1 242 ? 17.137 36.404 34.403 1.00 52.11 242 TYR A C 1
ATOM 1877 O O . TYR A 1 242 ? 16.312 36.757 35.253 1.00 51.54 242 TYR A O 1
ATOM 1886 N N . LYS A 1 243 ? 18.009 35.405 34.589 1.00 52.26 243 LYS A N 1
ATOM 1887 C CA . LYS A 1 243 ? 18.147 34.710 35.858 1.00 52.74 243 LYS A CA 1
ATOM 1888 C C . LYS A 1 243 ? 16.794 34.252 36.415 1.00 52.98 243 LYS A C 1
ATOM 1889 O O . LYS A 1 243 ? 16.375 34.704 37.491 1.00 53.85 243 LYS A O 1
ATOM 1895 N N . PHE A 1 244 ? 16.098 33.375 35.684 1.00 52.23 244 PHE A N 1
ATOM 1896 C CA . PHE A 1 244 ? 14.752 32.967 36.074 1.00 51.49 244 PHE A CA 1
ATOM 1897 C C . PHE A 1 244 ? 14.827 32.092 37.333 1.00 51.14 244 PHE A C 1
ATOM 1898 O O . PHE A 1 244 ? 15.782 31.341 37.500 1.00 50.43 244 PHE A O 1
ATOM 1906 N N . GLU A 1 245 ? 13.830 32.195 38.211 1.00 50.90 245 GLU A N 1
ATOM 1907 C CA . GLU A 1 245 ? 13.799 31.402 39.465 1.00 51.07 245 GLU A CA 1
ATOM 1908 C C . GLU A 1 245 ? 12.865 30.197 39.372 1.00 50.31 245 GLU A C 1
ATOM 1909 O O . GLU A 1 245 ? 13.112 29.176 40.013 1.00 50.80 245 GLU A O 1
ATOM 1915 N N . LYS A 1 246 ? 11.799 30.322 38.584 1.00 48.89 246 LYS A N 1
ATOM 1916 C CA . LYS A 1 246 ? 10.919 29.204 38.279 1.00 48.51 246 LYS A CA 1
ATOM 1917 C C . LYS A 1 246 ? 11.179 28.666 36.889 1.00 46.20 246 LYS A C 1
ATOM 1918 O O . LYS A 1 246 ? 11.663 29.356 36.004 1.00 45.03 246 LYS A O 1
ATOM 1924 N N . THR A 1 247 ? 10.765 27.426 36.707 1.00 44.92 247 THR A N 1
ATOM 1925 C CA . THR A 1 247 ? 10.716 26.783 35.424 1.00 42.49 247 THR A CA 1
ATOM 1926 C C . THR A 1 247 ? 10.020 27.723 34.442 1.00 41.87 247 THR A C 1
ATOM 1927 O O . THR A 1 247 ? 8.876 28.164 34.685 1.00 42.28 247 THR A O 1
ATOM 1931 N N . THR A 1 248 ? 10.756 28.084 33.379 1.00 40.06 248 THR A N 1
ATOM 1932 C CA . THR A 1 248 ? 10.283 29.003 32.329 1.00 38.50 248 THR A CA 1
ATOM 1933 C C . THR A 1 248 ? 10.321 28.380 30.928 1.00 36.70 248 THR A C 1
ATOM 1934 O O . THR A 1 248 ? 11.343 27.819 30.496 1.00 35.97 248 THR A O 1
ATOM 1938 N N . ASP A 1 249 ? 9.171 28.438 30.270 1.00 35.82 249 ASP A N 1
ATOM 1939 C CA . ASP A 1 249 ? 9.042 28.113 28.861 1.00 35.01 249 ASP A CA 1
ATOM 1940 C C . ASP A 1 249 ? 9.216 29.346 27.964 1.00 33.70 249 ASP A C 1
ATOM 1941 O O . ASP A 1 249 ? 8.540 30.401 28.130 1.00 32.57 249 ASP A O 1
ATOM 1946 N N . ILE A 1 250 ? 10.114 29.166 26.998 1.00 32.18 250 ILE A N 1
ATOM 1947 C CA . ILE A 1 250 ? 10.343 30.115 25.898 1.00 31.52 250 ILE A CA 1
ATOM 1948 C C . ILE A 1 250 ? 9.667 29.560 24.643 1.00 31.10 250 ILE A C 1
ATOM 1949 O O . ILE A 1 250 ? 9.949 28.429 24.222 1.00 29.25 250 ILE A O 1
ATOM 1954 N N . THR A 1 251 ? 8.730 30.343 24.094 1.00 30.27 251 THR A N 1
ATOM 1955 C CA . THR A 1 251 ? 7.992 29.972 22.906 1.00 31.48 251 THR A CA 1
ATOM 1956 C C . THR A 1 251 ? 8.629 30.650 21.686 1.00 31.52 251 THR A C 1
ATOM 1957 O O . THR A 1 251 ? 8.470 31.870 21.447 1.00 31.72 251 THR A O 1
ATOM 1961 N N . ILE A 1 252 ? 9.344 29.848 20.900 1.00 30.40 252 ILE A N 1
ATOM 1962 C CA . ILE A 1 252 ? 10.132 30.395 19.789 1.00 29.80 252 ILE A CA 1
ATOM 1963 C C . ILE A 1 252 ? 9.492 30.146 18.452 1.00 29.30 252 ILE A C 1
ATOM 1964 O O . ILE A 1 252 ? 9.165 29.000 18.126 1.00 29.96 252 ILE A O 1
ATOM 1969 N N . SER A 1 253 ? 9.288 31.219 17.680 1.00 28.79 253 SER A N 1
ATOM 1970 C CA . SER A 1 253 ? 8.834 31.126 16.314 1.00 28.95 253 SER A CA 1
ATOM 1971 C C . SER A 1 253 ? 9.949 31.512 15.349 1.00 28.88 253 SER A C 1
ATOM 1972 O O . SER A 1 253 ? 10.754 32.406 15.634 1.00 28.62 253 SER A O 1
ATOM 1975 N N . GLU A 1 254 ? 10.034 30.792 14.233 1.00 27.95 254 GLU A N 1
ATOM 1976 C CA . GLU A 1 254 ? 11.147 30.959 13.297 1.00 26.95 254 GLU A CA 1
ATOM 1977 C C . GLU A 1 254 ? 10.786 30.560 11.880 1.00 26.71 254 GLU A C 1
ATOM 1978 O O . GLU A 1 254 ? 10.055 29.588 11.682 1.00 23.80 254 GLU A O 1
ATOM 1984 N N . GLY A 1 255 ? 11.333 31.311 10.911 1.00 26.91 255 GLY A N 1
ATOM 1985 C CA . GLY A 1 255 ? 11.518 30.844 9.528 1.00 27.40 255 GLY A CA 1
ATOM 1986 C C . GLY A 1 255 ? 10.702 31.585 8.471 1.00 28.29 255 GLY A C 1
ATOM 1987 O O . GLY A 1 255 ? 10.729 31.226 7.278 1.00 27.01 255 GLY A O 1
ATOM 1988 N N . GLY A 1 256 ? 9.975 32.605 8.907 1.00 27.08 256 GLY A N 1
ATOM 1989 C CA . GLY A 1 256 ? 9.035 33.294 8.026 1.00 28.09 256 GLY A CA 1
ATOM 1990 C C . GLY A 1 256 ? 9.691 34.060 6.910 1.00 27.93 256 GLY A C 1
ATOM 1991 O O . GLY A 1 256 ? 9.061 34.262 5.904 1.00 29.02 256 GLY A O 1
ATOM 1992 N N . ARG A 1 257 ? 10.966 34.459 7.067 1.00 29.05 257 ARG A N 1
ATOM 1993 C CA . ARG A 1 257 ? 11.678 35.195 6.035 1.00 29.86 257 ARG A CA 1
ATOM 1994 C C . ARG A 1 257 ? 12.050 34.269 4.886 1.00 31.16 257 ARG A C 1
ATOM 1995 O O . ARG A 1 257 ? 12.401 34.736 3.786 1.00 31.97 257 ARG A O 1
ATOM 2003 N N . LEU A 1 258 ? 11.987 32.966 5.166 1.00 32.02 258 LEU A N 1
ATOM 2004 C CA . LEU A 1 258 ? 12.233 31.920 4.196 1.00 32.03 258 LEU A CA 1
ATOM 2005 C C . LEU A 1 258 ? 10.939 31.185 3.917 1.00 31.73 258 LEU A C 1
ATOM 2006 O O . LEU A 1 258 ? 10.946 30.053 3.462 1.00 29.71 258 LEU A O 1
ATOM 2011 N N . LYS A 1 259 ? 9.824 31.829 4.222 1.00 32.50 259 LYS A N 1
ATOM 2012 C CA . LYS A 1 259 ? 8.513 31.254 3.958 1.00 33.70 259 LYS A CA 1
ATOM 2013 C C . LYS A 1 259 ? 8.305 29.927 4.647 1.00 32.64 259 LYS A C 1
ATOM 2014 O O . LYS A 1 259 ? 7.532 29.109 4.171 1.00 33.51 259 LYS A O 1
ATOM 2020 N N . ARG A 1 260 ? 8.928 29.709 5.804 1.00 31.60 260 ARG A N 1
ATOM 2021 C CA . ARG A 1 260 ? 8.513 28.629 6.711 1.00 32.27 260 ARG A CA 1
ATOM 2022 C C . ARG A 1 260 ? 7.866 29.184 8.009 1.00 32.13 260 ARG A C 1
ATOM 2023 O O . ARG A 1 260 ? 7.687 30.366 8.184 1.00 33.27 260 ARG A O 1
ATOM 2031 N N . ASN A 1 261 ? 7.538 28.305 8.929 1.00 32.24 261 ASN A N 1
ATOM 2032 C CA . ASN A 1 261 ? 6.917 28.686 10.164 1.00 31.84 261 ASN A CA 1
ATOM 2033 C C . ASN A 1 261 ? 7.158 27.587 11.197 1.00 31.50 261 ASN A C 1
ATOM 2034 O O . ASN A 1 261 ? 6.268 26.807 11.504 1.00 30.04 261 ASN A O 1
ATOM 2039 N N . GLY A 1 262 ? 8.355 27.573 11.775 1.00 30.64 262 GLY A N 1
ATOM 2040 C CA . GLY A 1 262 ? 8.702 26.627 12.838 1.00 31.32 262 GLY A CA 1
ATOM 2041 C C . GLY A 1 262 ? 8.304 27.098 14.252 1.00 31.43 262 GLY A C 1
ATOM 2042 O O . GLY A 1 262 ? 8.379 28.302 14.572 1.00 30.60 262 GLY A O 1
ATOM 2043 N N . LEU A 1 263 ? 7.842 26.161 15.079 1.00 31.55 263 LEU A N 1
ATOM 2044 C CA . LEU A 1 263 ? 7.563 26.449 16.486 1.00 32.38 263 LEU A CA 1
ATOM 2045 C C . LEU A 1 263 ? 8.341 25.501 17.394 1.00 32.36 263 LEU A C 1
ATOM 2046 O O . LEU A 1 263 ? 8.264 24.270 17.246 1.00 31.21 263 LEU A O 1
ATOM 2051 N N . MET A 1 264 ? 9.099 26.090 18.326 1.00 32.17 264 MET A N 1
ATOM 2052 C CA . MET A 1 264 ? 9.954 25.331 19.238 1.00 32.27 264 MET A CA 1
ATOM 2053 C C . MET A 1 264 ? 9.653 25.800 20.640 1.00 33.33 264 MET A C 1
ATOM 2054 O O . MET A 1 264 ? 9.409 27.005 20.877 1.00 32.92 264 MET A O 1
ATOM 2059 N N . LEU A 1 265 ? 9.626 24.852 21.571 1.00 33.92 265 LEU A N 1
ATOM 2060 C CA . LEU A 1 265 ? 9.379 25.167 22.963 1.00 34.33 265 LEU A CA 1
ATOM 2061 C C . LEU A 1 265 ? 10.601 24.756 23.695 1.00 34.37 265 LEU A C 1
ATOM 2062 O O . LEU A 1 265 ? 10.909 23.577 23.803 1.00 33.84 265 LEU A O 1
ATOM 2067 N N . ALA A 1 266 ? 11.284 25.763 24.203 1.00 34.16 266 ALA A N 1
ATOM 2068 C CA . ALA A 1 266 ? 12.481 25.588 24.980 1.00 35.58 266 ALA A CA 1
ATOM 2069 C C . ALA A 1 266 ? 12.137 25.817 26.441 1.00 36.10 266 ALA A C 1
ATOM 2070 O O . ALA A 1 266 ? 11.729 26.939 26.827 1.00 37.57 266 ALA A O 1
ATOM 2072 N N . SER A 1 267 ? 12.262 24.763 27.253 1.00 36.67 267 SER A N 1
ATOM 2073 C CA . SER A 1 267 ? 12.027 24.855 28.691 1.00 37.63 267 SER A CA 1
ATOM 2074 C C . SER A 1 267 ? 13.308 24.977 29.541 1.00 38.05 267 SER A C 1
ATOM 2075 O O . SER A 1 267 ? 14.229 24.197 29.423 1.00 36.95 267 SER A O 1
ATOM 2078 N N . ILE A 1 268 ? 13.338 26.004 30.388 1.00 39.65 268 ILE A N 1
ATOM 2079 C CA . ILE A 1 268 ? 14.374 26.165 31.374 1.00 40.88 268 ILE A CA 1
ATOM 2080 C C . ILE A 1 268 ? 13.729 25.565 32.637 1.00 42.23 268 ILE A C 1
ATOM 2081 O O . ILE A 1 268 ? 12.805 26.150 33.215 1.00 40.99 268 ILE A O 1
ATOM 2086 N N . LYS A 1 269 ? 14.178 24.375 33.016 1.00 44.13 269 LYS A N 1
ATOM 2087 C CA . LYS A 1 269 ? 13.552 23.642 34.104 1.00 45.69 269 LYS A CA 1
ATOM 2088 C C . LYS A 1 269 ? 14.420 23.717 35.333 1.00 47.11 269 LYS A C 1
ATOM 2089 O O . LYS A 1 269 ? 15.598 23.298 35.326 1.00 46.50 269 LYS A O 1
ATOM 2095 N N . LYS A 1 270 ? 13.833 24.274 36.384 1.00 48.60 270 LYS A N 1
ATOM 2096 C CA . LYS A 1 270 ? 14.474 24.308 37.693 1.00 50.13 270 LYS A CA 1
ATOM 2097 C C . LYS A 1 270 ? 14.322 22.953 38.360 1.00 51.23 270 LYS A C 1
ATOM 2098 O O . LYS A 1 270 ? 13.201 22.550 38.707 1.00 50.96 270 LYS A O 1
ATOM 2104 N N . GLU A 1 271 ? 15.441 22.247 38.515 1.00 53.04 271 GLU A N 1
ATOM 2105 C CA . GLU A 1 271 ? 15.407 20.887 39.076 1.00 55.02 271 GLU A CA 1
ATOM 2106 C C . GLU A 1 271 ? 15.278 20.906 40.631 1.00 56.42 271 GLU A C 1
ATOM 2107 O O . GLU A 1 271 ? 15.391 21.960 41.270 1.00 55.70 271 GLU A O 1
ATOM 2113 N N . ALA A 1 272 ? 15.023 19.735 41.224 1.00 58.07 272 ALA A N 1
ATOM 2114 C CA . ALA A 1 272 ? 14.824 19.649 42.683 1.00 59.18 272 ALA A CA 1
ATOM 2115 C C . ALA A 1 272 ? 16.076 20.077 43.454 1.00 60.61 272 ALA A C 1
ATOM 2116 O O . ALA A 1 272 ? 15.967 20.512 44.602 1.00 61.69 272 ALA A O 1
ATOM 2118 N N . ASP A 1 273 ? 17.236 20.013 42.792 1.00 61.35 273 ASP A N 1
ATOM 2119 C CA . ASP A 1 273 ? 18.529 20.357 43.386 1.00 61.18 273 ASP A CA 1
ATOM 2120 C C . ASP A 1 273 ? 18.840 21.823 43.172 1.00 61.26 273 ASP A C 1
ATOM 2121 O O . ASP A 1 273 ? 19.986 22.237 43.347 1.00 61.55 273 ASP A O 1
ATOM 2126 N N . ASN A 1 274 ? 17.834 22.606 42.768 1.00 60.71 274 ASN A N 1
ATOM 2127 C CA . ASN A 1 274 ? 18.028 24.015 42.357 1.00 60.07 274 ASN A CA 1
ATOM 2128 C C . ASN A 1 274 ? 18.883 24.187 41.074 1.00 59.05 274 ASN A C 1
ATOM 2129 O O . ASN A 1 274 ? 19.126 25.316 40.647 1.00 58.89 274 ASN A O 1
ATOM 2134 N N . SER A 1 275 ? 19.319 23.084 40.454 1.00 57.52 275 SER A N 1
ATOM 2135 C CA . SER A 1 275 ? 20.027 23.152 39.154 1.00 56.23 275 SER A CA 1
ATOM 2136 C C . SER A 1 275 ? 19.038 23.415 38.034 1.00 54.81 275 SER A C 1
ATOM 2137 O O . SER A 1 275 ? 17.813 23.417 38.256 1.00 55.10 275 SER A O 1
ATOM 2140 N N . THR A 1 276 ? 19.579 23.658 36.835 1.00 53.05 276 THR A N 1
ATOM 2141 C CA . THR A 1 276 ? 18.760 23.957 35.647 1.00 51.33 276 THR A CA 1
ATOM 2142 C C . THR A 1 276 ? 19.015 22.984 34.494 1.00 49.56 276 THR A C 1
ATOM 2143 O O . THR A 1 276 ? 20.156 22.654 34.181 1.00 48.42 276 THR A O 1
ATOM 2147 N N . SER A 1 277 ? 17.931 22.530 33.876 1.00 47.66 277 SER A N 1
ATOM 2148 C CA . SER A 1 277 ? 18.014 21.693 32.680 1.00 46.49 277 SER A CA 1
ATOM 2149 C C . SER A 1 277 ? 17.252 22.379 31.567 1.00 44.76 277 SER A C 1
ATOM 2150 O O . SER A 1 277 ? 16.401 23.272 31.814 1.00 43.94 277 SER A O 1
ATOM 2153 N N . TYR A 1 278 ? 17.587 21.980 30.347 1.00 42.14 278 TYR A N 1
ATOM 2154 C CA . TYR A 1 278 ? 17.122 22.655 29.144 1.00 41.12 278 TYR A CA 1
ATOM 2155 C C . TYR A 1 278 ? 16.461 21.612 28.275 1.00 39.99 278 TYR A C 1
ATOM 2156 O O . TYR A 1 278 ? 17.116 20.668 27.855 1.00 40.17 278 TYR A O 1
ATOM 2165 N N . TYR A 1 279 ? 15.161 21.784 28.066 1.00 38.08 279 TYR A N 1
ATOM 2166 C CA . TYR A 1 279 ? 14.347 20.861 27.296 1.00 37.68 279 TYR A CA 1
ATOM 2167 C C . TYR A 1 279 ? 13.975 21.562 26.031 1.00 36.45 279 TYR A C 1
ATOM 2168 O O . TYR A 1 279 ? 13.792 22.783 26.036 1.00 35.52 279 TYR A O 1
ATOM 2177 N N . ILE A 1 280 ? 13.863 20.789 24.954 1.00 35.84 280 ILE A N 1
ATOM 2178 C CA . ILE A 1 280 ? 13.395 21.292 23.668 1.00 35.28 280 ILE A CA 1
ATOM 2179 C C . ILE A 1 280 ? 12.237 20.440 23.228 1.00 33.79 280 ILE A C 1
ATOM 2180 O O . ILE A 1 280 ? 12.310 19.231 23.319 1.00 33.72 280 ILE A O 1
ATOM 2185 N N . ALA A 1 281 ? 11.203 21.060 22.691 1.00 32.87 281 ALA A N 1
ATOM 2186 C CA . ALA A 1 281 ? 10.019 20.307 22.287 1.00 32.21 281 ALA A CA 1
ATOM 2187 C C . ALA A 1 281 ? 9.366 20.872 21.041 1.00 31.90 281 ALA A C 1
ATOM 2188 O O . ALA A 1 281 ? 9.400 22.072 20.804 1.00 31.71 281 ALA A O 1
ATOM 2190 N N . GLY A 1 282 ? 8.784 19.982 20.222 1.00 31.10 282 GLY A N 1
ATOM 2191 C CA . GLY A 1 282 ? 7.996 20.406 19.099 1.00 29.82 282 GLY A CA 1
ATOM 2192 C C . GLY A 1 282 ? 7.057 19.316 18.618 1.00 28.94 282 GLY A C 1
ATOM 2193 O O . GLY A 1 282 ? 7.166 18.166 19.039 1.00 27.05 282 GLY A O 1
ATOM 2194 N N . HIS A 1 283 ? 6.089 19.747 17.810 1.00 27.78 283 HIS A N 1
ATOM 2195 C CA . HIS A 1 283 ? 5.319 18.887 16.959 1.00 28.07 283 HIS A CA 1
ATOM 2196 C C . HIS A 1 283 ? 6.151 18.397 15.749 1.00 27.91 283 HIS A C 1
ATOM 2197 O O . HIS A 1 283 ? 7.188 18.981 15.397 1.00 27.39 283 HIS A O 1
ATOM 2204 N N . ALA A 1 284 ? 5.687 17.322 15.118 1.00 27.01 284 ALA A N 1
ATOM 2205 C CA . ALA A 1 284 ? 6.267 16.902 13.871 1.00 27.61 284 ALA A CA 1
ATOM 2206 C C . ALA A 1 284 ? 5.162 16.302 13.035 1.00 27.87 284 ALA A C 1
ATOM 2207 O O . ALA A 1 284 ? 4.167 15.831 13.581 1.00 26.98 284 ALA A O 1
ATOM 2209 N N . THR A 1 285 ? 5.295 16.379 11.719 1.00 28.19 285 THR A N 1
ATOM 2210 C CA . THR A 1 285 ? 4.258 15.802 10.837 1.00 27.58 285 THR A CA 1
ATOM 2211 C C . THR A 1 285 ? 4.930 15.064 9.692 1.00 26.86 285 THR A C 1
ATOM 2212 O O . THR A 1 285 ? 5.827 15.592 9.021 1.00 26.32 285 THR A O 1
ATOM 2216 N N . THR A 1 286 ? 4.530 13.814 9.468 1.00 26.06 286 THR A N 1
ATOM 2217 C CA . THR A 1 286 ? 5.084 13.063 8.356 1.00 26.21 286 THR A CA 1
ATOM 2218 C C . THR A 1 286 ? 4.552 13.676 7.070 1.00 26.00 286 THR A C 1
ATOM 2219 O O . THR A 1 286 ? 3.371 13.868 6.965 1.00 25.74 286 THR A O 1
ATOM 2223 N N . VAL A 1 287 ? 5.423 13.967 6.107 1.00 25.30 287 VAL A N 1
ATOM 2224 C CA . VAL A 1 287 ? 5.018 14.615 4.882 1.00 25.92 287 VAL A CA 1
ATOM 2225 C C . VAL A 1 287 ? 5.105 13.648 3.683 1.00 26.78 287 VAL A C 1
ATOM 2226 O O . VAL A 1 287 ? 4.230 13.652 2.820 1.00 26.04 287 VAL A O 1
ATOM 2230 N N . ILE A 1 288 ? 6.208 12.908 3.610 1.00 27.08 288 ILE A N 1
ATOM 2231 C CA . ILE A 1 288 ? 6.393 11.821 2.637 1.00 26.61 288 ILE A CA 1
ATOM 2232 C C . ILE A 1 288 ? 6.374 10.529 3.409 1.00 26.58 288 ILE A C 1
ATOM 2233 O O . ILE A 1 288 ? 7.121 10.363 4.369 1.00 24.88 288 ILE A O 1
ATOM 2238 N N . ASP A 1 289 ? 5.478 9.637 2.989 1.00 26.62 289 ASP A N 1
ATOM 2239 C CA . ASP A 1 289 ? 5.358 8.336 3.554 1.00 26.13 289 ASP A CA 1
ATOM 2240 C C . ASP A 1 289 ? 5.509 7.217 2.493 1.00 25.90 289 ASP A C 1
ATOM 2241 O O . ASP A 1 289 ? 4.902 7.260 1.438 1.00 26.98 289 ASP A O 1
ATOM 2246 N N . GLY A 1 290 ? 6.339 6.221 2.753 1.00 23.77 290 GLY A N 1
ATOM 2247 C CA . GLY A 1 290 ? 6.516 5.197 1.718 1.00 25.04 290 GLY A CA 1
ATOM 2248 C C . GLY A 1 290 ? 7.615 4.227 2.075 1.00 24.52 290 GLY A C 1
ATOM 2249 O O . GLY A 1 290 ? 7.726 3.829 3.236 1.00 22.71 290 GLY A O 1
ATOM 2250 N N . LYS A 1 291 ? 8.424 3.882 1.073 1.00 24.01 291 LYS A N 1
ATOM 2251 C CA . LYS A 1 291 ? 9.502 2.950 1.251 1.00 26.48 291 LYS A CA 1
ATOM 2252 C C . LYS A 1 291 ? 10.708 3.439 0.484 1.00 26.05 291 LYS A C 1
ATOM 2253 O O . LYS A 1 291 ? 10.563 4.197 -0.438 1.00 25.58 291 LYS A O 1
ATOM 2259 N N . ILE A 1 292 ? 11.880 2.936 0.838 1.00 26.22 292 ILE A N 1
ATOM 2260 C CA . ILE A 1 292 ? 13.123 3.325 0.199 1.00 27.16 292 ILE A CA 1
ATOM 2261 C C . ILE A 1 292 ? 13.905 2.084 -0.141 1.00 27.47 292 ILE A C 1
ATOM 2262 O O . ILE A 1 292 ? 13.984 1.185 0.653 1.00 25.06 292 ILE A O 1
ATOM 2267 N N . LYS A 1 293 ? 14.484 2.037 -1.336 1.00 30.87 293 LYS A N 1
ATOM 2268 C CA . LYS A 1 293 ? 15.358 0.931 -1.763 1.00 32.76 293 LYS A CA 1
ATOM 2269 C C . LYS A 1 293 ? 16.703 0.967 -1.101 1.00 35.53 293 LYS A C 1
ATOM 2270 O O . LYS A 1 293 ? 17.391 2.011 -1.131 1.00 36.53 293 LYS A O 1
ATOM 2276 N N . VAL A 1 294 ? 17.108 -0.161 -0.547 1.00 36.46 294 VAL A N 1
ATOM 2277 C CA . VAL A 1 294 ? 18.357 -0.274 0.160 1.00 38.48 294 VAL A CA 1
ATOM 2278 C C . VAL A 1 294 ? 19.065 -1.574 -0.237 1.00 41.16 294 VAL A C 1
ATOM 2279 O O . VAL A 1 294 ? 18.464 -2.459 -0.857 1.00 40.79 294 VAL A O 1
ATOM 2283 N N . HIS A 1 295 ? 20.319 -1.702 0.200 1.00 44.11 295 HIS A N 1
ATOM 2284 C CA . HIS A 1 295 ? 21.224 -2.738 -0.253 1.00 45.76 295 HIS A CA 1
ATOM 2285 C C . HIS A 1 295 ? 21.203 -3.811 0.826 1.00 46.83 295 HIS A C 1
ATOM 2286 O O . HIS A 1 295 ? 21.546 -3.521 2.000 1.00 47.97 295 HIS A O 1
#